Protein AF-A0A4U7DRU5-F1 (afdb_monomer)

Foldseek 3Di:
DLPDPLLVLLLVLLQVLAVLLCVLCVLLVVLQVVLVVCVVVVSSLVSNLVSLVVLLVSLVVLQVSCCVRVVDNQPFDRPPLPQDPPDPVSSVVSSVCSVPQLLSVLSVVLSNVSNVLSVVSNVLSVVLVVQLVVQLCQLVCLPPPPDWDDDPPDTRNDNVSSVVSNVVSVVSNSVSSVVSSVSSVVSSVSSNCSRVVSRVVVVVVVD

Nearest PDB structures (foldseek):
  8ap6-assembly1_A  TM=3.515E-01  e=2.283E+00  Trypanosoma brucei brucei

Structure (mmCIF, N/CA/C/O backbone):
data_AF-A0A4U7DRU5-F1
#
_entry.id   AF-A0A4U7DRU5-F1
#
loop_
_atom_site.group_PDB
_atom_site.id
_atom_site.type_symbol
_atom_site.label_atom_id
_atom_site.label_alt_id
_atom_site.label_comp_id
_atom_site.label_asym_id
_atom_site.label_entity_id
_atom_site.label_seq_id
_atom_site.pdbx_PDB_ins_code
_atom_site.Cartn_x
_atom_site.Cartn_y
_atom_site.Cartn_z
_atom_site.occupancy
_atom_site.B_iso_or_equiv
_atom_site.auth_seq_id
_atom_site.auth_comp_id
_atom_site.auth_asym_id
_atom_site.auth_atom_id
_atom_site.pdbx_PDB_model_num
ATOM 1 N N . MET A 1 1 ? -6.130 -1.481 -23.762 1.00 40.53 1 MET A N 1
ATOM 2 C CA . MET A 1 1 ? -4.758 -1.395 -24.331 1.00 40.53 1 MET A CA 1
ATOM 3 C C . MET A 1 1 ? -3.781 -1.039 -23.209 1.00 40.53 1 MET A C 1
ATOM 5 O O . MET A 1 1 ? -4.233 -0.443 -22.245 1.00 40.53 1 MET A O 1
ATOM 9 N N . PRO A 1 2 ? -2.479 -1.371 -23.281 1.00 53.50 2 PRO A N 1
ATOM 10 C CA . PRO A 1 2 ? -1.521 -1.109 -22.193 1.00 53.50 2 PRO A CA 1
ATOM 11 C C . PRO A 1 2 ? -1.347 0.379 -21.809 1.00 53.50 2 PRO A C 1
ATOM 13 O O . PRO A 1 2 ? -0.847 0.658 -20.725 1.00 53.50 2 PRO A O 1
ATOM 16 N N . PHE A 1 3 ? -1.828 1.316 -22.634 1.00 55.16 3 PHE A N 1
ATOM 17 C CA . PHE A 1 3 ? -1.802 2.770 -22.402 1.00 55.16 3 PHE A CA 1
ATOM 18 C C . PHE A 1 3 ? -3.153 3.361 -21.970 1.00 55.16 3 PHE A C 1
ATOM 20 O O . PHE A 1 3 ? -3.433 4.528 -22.229 1.00 55.16 3 PHE A O 1
ATOM 27 N N . ASP A 1 4 ? -4.018 2.556 -21.359 1.00 73.88 4 ASP A N 1
ATOM 28 C CA . ASP A 1 4 ? -5.266 3.060 -20.791 1.00 73.88 4 ASP A CA 1
ATOM 29 C C . ASP A 1 4 ? -4.992 3.875 -19.517 1.00 73.88 4 ASP A C 1
ATOM 31 O O . ASP A 1 4 ? -4.091 3.533 -18.741 1.00 73.88 4 ASP A O 1
ATOM 35 N N . GLY A 1 5 ? -5.785 4.920 -19.258 1.00 78.81 5 GLY A N 1
ATOM 36 C CA . GLY A 1 5 ? -5.660 5.737 -18.040 1.00 78.81 5 GLY A CA 1
ATOM 37 C C . GLY A 1 5 ? -5.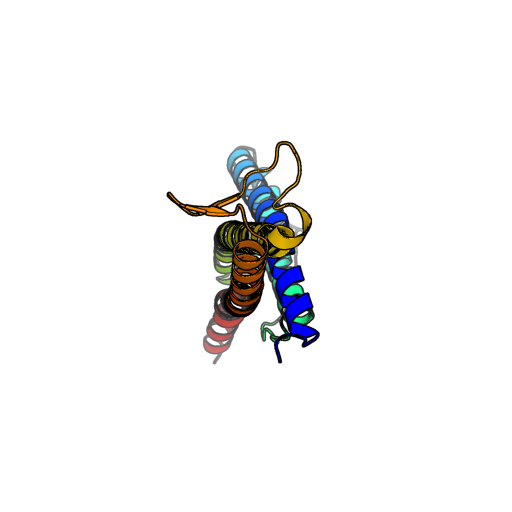748 4.893 -16.760 1.00 78.81 5 GLY A C 1
ATOM 38 O O . GLY A 1 5 ? -5.119 5.208 -15.748 1.00 78.81 5 GLY A O 1
ATOM 39 N N . GLN A 1 6 ? -6.440 3.755 -16.848 1.00 83.69 6 GLN A N 1
ATOM 40 C CA . GLN A 1 6 ? -6.586 2.776 -15.779 1.00 83.69 6 GLN A CA 1
ATOM 41 C C . GLN A 1 6 ? -5.266 2.120 -15.349 1.00 83.69 6 GLN A C 1
ATOM 43 O O . GLN A 1 6 ? -5.078 1.857 -14.164 1.00 83.69 6 GLN A O 1
ATOM 48 N N . THR A 1 7 ? -4.313 1.890 -16.262 1.00 82.56 7 THR A N 1
ATOM 49 C CA . THR A 1 7 ? -3.009 1.307 -15.891 1.00 82.56 7 THR A CA 1
ATOM 50 C C . THR A 1 7 ? -2.262 2.235 -14.932 1.00 82.56 7 THR A C 1
ATOM 52 O O . THR A 1 7 ? -1.711 1.780 -13.934 1.00 82.56 7 THR A O 1
ATOM 55 N N . TYR A 1 8 ? -2.281 3.546 -15.183 1.00 85.31 8 TYR A N 1
ATOM 56 C CA . TYR A 1 8 ? -1.626 4.522 -14.308 1.00 85.31 8 TYR A CA 1
ATOM 57 C C . TYR A 1 8 ? -2.285 4.597 -12.930 1.00 85.31 8 TYR A C 1
ATOM 59 O O . TYR A 1 8 ? -1.582 4.671 -11.923 1.00 85.31 8 TYR A O 1
ATOM 67 N N . ARG A 1 9 ? -3.620 4.515 -12.870 1.00 86.62 9 ARG A N 1
ATOM 68 C CA . ARG A 1 9 ? -4.357 4.445 -11.601 1.00 86.62 9 ARG A CA 1
ATOM 69 C C . ARG A 1 9 ? -4.032 3.169 -10.824 1.00 86.62 9 ARG A C 1
ATOM 71 O O . ARG A 1 9 ? -3.751 3.245 -9.632 1.00 86.62 9 ARG A O 1
ATOM 78 N N . ASN A 1 10 ? -3.948 2.024 -11.500 1.00 87.00 10 ASN A N 1
ATOM 79 C CA . ASN A 1 10 ? -3.533 0.763 -10.884 1.00 87.00 10 ASN A CA 1
ATOM 80 C C . ASN A 1 10 ? -2.113 0.856 -10.303 1.00 87.00 10 ASN A C 1
ATOM 82 O O . ASN A 1 10 ? -1.883 0.440 -9.171 1.00 87.00 10 ASN A O 1
ATOM 86 N N . LEU A 1 11 ? -1.157 1.431 -11.039 1.00 86.00 11 LEU A N 1
ATOM 87 C CA . LEU A 1 11 ? 0.208 1.625 -10.537 1.00 86.00 11 LEU A CA 1
ATOM 88 C C . LEU A 1 11 ? 0.249 2.585 -9.342 1.00 86.00 11 LEU A C 1
ATOM 90 O O . LEU A 1 11 ? 0.944 2.305 -8.367 1.00 86.00 11 LEU A O 1
ATOM 94 N N . ALA A 1 12 ? -0.516 3.680 -9.386 1.00 89.00 12 ALA A N 1
ATOM 95 C CA . ALA A 1 12 ? -0.643 4.607 -8.264 1.00 89.00 12 ALA A CA 1
ATOM 96 C C . ALA A 1 12 ? -1.231 3.911 -7.027 1.00 89.00 12 ALA A C 1
ATOM 98 O O . ALA A 1 12 ? -0.721 4.087 -5.923 1.00 89.00 12 ALA A O 1
ATOM 99 N N . TYR A 1 13 ? -2.239 3.058 -7.214 1.00 89.25 13 TYR A N 1
ATOM 100 C CA . TYR A 1 13 ? -2.794 2.230 -6.150 1.00 89.25 13 TYR A CA 1
ATOM 101 C C . TYR A 1 13 ? -1.746 1.293 -5.535 1.00 89.25 13 TYR A C 1
ATOM 103 O O . TYR A 1 13 ? -1.609 1.254 -4.316 1.00 89.25 13 TYR A O 1
ATOM 111 N N . LEU A 1 14 ? -0.960 0.576 -6.348 1.00 87.94 14 LEU A N 1
ATOM 112 C CA . LEU A 1 14 ? 0.107 -0.304 -5.845 1.00 87.94 14 LEU A CA 1
ATOM 113 C C . LEU A 1 14 ? 1.204 0.465 -5.107 1.00 87.94 14 LEU A C 1
ATOM 115 O O . LEU A 1 14 ? 1.706 -0.004 -4.087 1.00 87.94 14 LEU A O 1
ATOM 119 N N . LEU A 1 15 ? 1.561 1.646 -5.611 1.00 89.50 15 LEU A N 1
ATOM 120 C CA . LEU A 1 15 ? 2.540 2.518 -4.977 1.00 89.50 15 LEU A CA 1
ATOM 121 C C . LEU A 1 15 ? 2.047 3.002 -3.607 1.00 89.50 15 LEU A C 1
ATOM 123 O O . LEU A 1 15 ? 2.829 3.041 -2.661 1.00 89.50 15 LEU A O 1
ATOM 127 N N . LEU A 1 16 ? 0.758 3.336 -3.494 1.00 90.56 16 LEU A N 1
ATOM 128 C CA . LEU A 1 16 ? 0.124 3.762 -2.245 1.00 90.56 16 LEU A CA 1
ATOM 129 C C . LEU A 1 16 ? -0.165 2.598 -1.289 1.00 90.56 16 LEU A C 1
ATOM 131 O O . LEU A 1 16 ? -0.177 2.809 -0.078 1.00 90.56 16 LEU A O 1
ATOM 135 N N . ALA A 1 17 ? -0.351 1.375 -1.791 1.00 89.06 17 ALA A N 1
ATOM 136 C CA . ALA A 1 17 ? -0.702 0.213 -0.976 1.00 89.06 17 ALA A CA 1
ATOM 137 C C . ALA A 1 17 ? 0.326 -0.070 0.133 1.00 89.06 17 ALA A C 1
ATOM 139 O O . ALA A 1 17 ? -0.048 -0.477 1.229 1.00 89.06 17 ALA A O 1
ATOM 140 N N . PHE A 1 18 ? 1.613 0.178 -0.118 1.00 88.38 18 PHE A N 1
ATOM 141 C CA . PHE A 1 18 ? 2.668 0.004 0.882 1.00 88.38 18 PHE A CA 1
ATOM 142 C C . PHE A 1 18 ? 2.662 1.055 2.004 1.00 88.38 18 PHE A C 1
ATOM 144 O O . PHE A 1 18 ? 2.525 0.655 3.164 1.00 88.38 18 PHE A O 1
ATOM 151 N N . PRO A 1 19 ? 2.772 2.373 1.729 1.00 92.00 19 PRO A N 1
ATOM 152 C CA . PRO A 1 19 ? 2.729 3.379 2.788 1.00 92.00 19 PRO A CA 1
ATOM 153 C C . PRO A 1 19 ? 1.399 3.355 3.550 1.00 92.00 19 PRO A C 1
ATOM 155 O O . PRO A 1 19 ? 1.400 3.506 4.772 1.00 92.00 19 PRO A O 1
ATOM 158 N N . LEU A 1 20 ? 0.279 3.097 2.866 1.00 90.62 20 LEU A N 1
ATOM 159 C CA . LEU A 1 20 ? -1.024 2.937 3.513 1.00 90.62 20 LEU A CA 1
ATOM 160 C C . LEU A 1 20 ? -1.073 1.685 4.391 1.00 90.62 20 LEU A C 1
ATOM 162 O O . LEU A 1 20 ? -1.444 1.782 5.558 1.00 90.62 20 LEU A O 1
ATOM 166 N N . GLY A 1 21 ? -0.627 0.535 3.878 1.00 90.06 21 GLY A N 1
ATOM 167 C CA . GLY A 1 21 ? -0.559 -0.707 4.644 1.00 90.06 21 GLY A CA 1
ATOM 168 C C . GLY A 1 21 ? 0.265 -0.558 5.926 1.00 90.06 21 GLY A C 1
ATOM 169 O O . GLY A 1 21 ? -0.176 -0.993 6.989 1.00 90.06 21 GLY A O 1
ATOM 170 N N . ILE A 1 22 ? 1.420 0.117 5.855 1.00 91.88 22 ILE A N 1
ATOM 171 C CA . ILE A 1 22 ? 2.236 0.443 7.036 1.00 91.88 22 ILE A CA 1
ATOM 172 C C . ILE A 1 22 ? 1.467 1.338 8.003 1.00 91.88 22 ILE A C 1
ATOM 174 O O . ILE A 1 22 ? 1.436 1.047 9.201 1.00 91.88 22 ILE A O 1
ATOM 178 N N . ALA A 1 23 ? 0.868 2.425 7.512 1.00 94.38 23 ALA A N 1
ATOM 179 C CA . ALA A 1 23 ? 0.156 3.378 8.354 1.00 94.38 23 ALA A CA 1
ATOM 180 C C . ALA A 1 23 ? -0.997 2.697 9.108 1.00 94.38 23 ALA A C 1
ATOM 182 O O . ALA A 1 23 ? -1.093 2.823 10.329 1.00 94.38 23 ALA A O 1
ATOM 183 N N . TYR A 1 24 ? -1.818 1.913 8.407 1.00 93.06 24 TYR A N 1
ATOM 184 C CA . TYR A 1 24 ? -2.936 1.179 9.000 1.00 93.06 24 TYR A CA 1
ATOM 185 C C . TYR A 1 24 ? -2.466 0.179 10.042 1.00 93.06 24 TYR A C 1
ATOM 187 O O . TYR A 1 24 ? -2.947 0.196 11.174 1.00 93.06 24 TYR A O 1
ATOM 195 N N . PHE A 1 25 ? -1.495 -0.660 9.679 1.00 93.06 25 PHE A N 1
ATOM 196 C CA . PHE A 1 25 ? -0.977 -1.679 10.578 1.00 93.06 25 PHE A CA 1
ATOM 197 C C . PHE A 1 25 ? -0.358 -1.061 11.829 1.00 93.06 25 PHE A C 1
ATOM 199 O O . PHE A 1 25 ? -0.636 -1.516 12.936 1.00 93.06 25 PHE A O 1
ATOM 206 N N . THR A 1 26 ? 0.427 0.005 11.673 1.00 96.25 26 THR A N 1
ATOM 207 C CA . THR A 1 26 ? 1.091 0.688 12.789 1.00 96.25 26 THR A CA 1
ATOM 208 C C . THR A 1 26 ? 0.073 1.317 13.732 1.00 96.25 26 THR A C 1
ATOM 210 O O . THR A 1 26 ? 0.147 1.085 14.938 1.00 96.25 26 THR A O 1
ATOM 213 N N . VAL A 1 27 ? -0.897 2.074 13.207 1.00 95.12 27 VAL A N 1
ATOM 214 C CA . VAL A 1 27 ? -1.918 2.745 14.026 1.00 95.12 27 VAL A CA 1
ATOM 215 C C . VAL A 1 27 ? -2.775 1.726 14.770 1.00 95.12 27 VAL A C 1
ATOM 217 O O . VAL A 1 27 ? -2.948 1.849 15.981 1.00 95.12 27 VAL A O 1
ATOM 220 N N . VAL A 1 28 ? -3.264 0.694 14.079 1.00 94.31 28 VAL A N 1
ATOM 221 C CA . VAL A 1 28 ? -4.140 -0.319 14.682 1.00 94.31 28 VAL A CA 1
ATOM 222 C C . VAL A 1 28 ? -3.385 -1.181 15.688 1.00 94.31 28 VAL A C 1
ATOM 224 O O . VAL A 1 28 ? -3.860 -1.370 16.804 1.00 94.31 28 VAL A O 1
ATOM 227 N N . THR A 1 29 ? -2.187 -1.658 15.345 1.00 95.38 29 THR A N 1
ATOM 228 C CA . THR A 1 29 ? -1.388 -2.499 16.250 1.00 95.38 29 THR A CA 1
ATOM 229 C C . THR A 1 29 ? -0.962 -1.724 17.491 1.00 95.38 29 THR A C 1
ATOM 231 O O . THR A 1 29 ? -1.069 -2.246 18.601 1.00 95.38 29 THR A O 1
ATOM 234 N N . THR A 1 30 ? -0.529 -0.469 17.333 1.00 96.31 30 THR A N 1
ATOM 235 C CA . THR A 1 30 ? -0.142 0.384 18.467 1.00 96.31 30 THR A CA 1
ATOM 236 C C . THR A 1 30 ? -1.356 0.715 19.324 1.00 96.31 30 THR A C 1
ATOM 238 O O . THR A 1 30 ? -1.324 0.479 20.527 1.00 96.31 30 THR A O 1
ATOM 241 N N . GLY A 1 31 ? -2.449 1.186 18.718 1.00 94.56 31 GLY A N 1
ATOM 242 C CA . GLY A 1 31 ? -3.674 1.536 19.434 1.00 94.56 31 GLY A CA 1
ATOM 243 C C . GLY A 1 31 ? -4.259 0.356 20.206 1.00 94.56 31 GLY A C 1
ATOM 244 O O . GLY A 1 31 ? -4.619 0.500 21.373 1.00 94.56 31 GLY A O 1
ATOM 245 N N . LEU A 1 32 ? -4.261 -0.840 19.610 1.00 93.94 32 LEU A N 1
ATOM 246 C CA . LEU A 1 32 ? -4.770 -2.042 20.260 1.00 93.94 32 LEU A CA 1
ATOM 247 C C . LEU A 1 32 ? -3.834 -2.513 21.378 1.00 93.94 32 LEU A C 1
ATOM 249 O O . LEU A 1 32 ? -4.305 -2.819 22.469 1.00 93.94 32 LEU A O 1
ATOM 253 N N . SER A 1 33 ? -2.516 -2.506 21.154 1.00 95.88 33 SER A N 1
ATOM 254 C CA . SER A 1 33 ? -1.530 -2.883 22.180 1.00 95.88 33 SER A CA 1
ATOM 255 C C . SER A 1 33 ? -1.569 -1.930 23.377 1.00 95.88 33 SER A C 1
ATOM 257 O O . SER A 1 33 ? -1.610 -2.373 24.525 1.00 95.88 33 SER A O 1
ATOM 259 N N . THR A 1 34 ? -1.611 -0.620 23.120 1.00 95.38 34 THR A N 1
ATOM 260 C CA . THR A 1 34 ? -1.736 0.415 24.153 1.00 95.38 34 THR A CA 1
ATOM 261 C C . THR A 1 34 ? -3.081 0.324 24.864 1.00 95.38 34 THR A C 1
ATOM 263 O O . THR A 1 34 ? -3.123 0.356 26.091 1.00 95.38 34 THR A O 1
ATOM 266 N N . GLY A 1 35 ? -4.179 0.171 24.122 1.00 92.19 35 GLY A N 1
ATOM 267 C CA . GLY A 1 35 ? -5.519 0.069 24.687 1.00 92.19 35 GLY A CA 1
ATOM 268 C C . GLY A 1 35 ? -5.678 -1.152 25.585 1.00 92.19 35 GLY A C 1
ATOM 269 O O . GLY A 1 35 ? -6.143 -1.011 26.712 1.00 92.19 35 GLY A O 1
ATOM 270 N N . ILE A 1 36 ? -5.211 -2.321 25.138 1.00 92.88 36 ILE A N 1
ATOM 271 C CA . ILE A 1 36 ? -5.213 -3.550 25.941 1.00 92.88 36 ILE A CA 1
ATOM 272 C C . ILE A 1 36 ? -4.329 -3.385 27.183 1.00 92.88 36 ILE A C 1
ATOM 274 O O . ILE A 1 36 ? -4.761 -3.724 28.283 1.00 92.88 36 ILE A O 1
ATOM 278 N N . GLY A 1 37 ? -3.127 -2.815 27.043 1.00 93.31 37 GLY A N 1
ATOM 279 C CA . GLY A 1 37 ? -2.230 -2.559 28.176 1.00 93.31 37 GLY A CA 1
ATOM 280 C C . GLY A 1 37 ? -2.831 -1.618 29.229 1.00 93.31 37 GLY A C 1
ATOM 281 O O . GLY A 1 37 ? -2.610 -1.799 30.425 1.00 93.31 37 GLY A O 1
ATOM 282 N N . LEU A 1 38 ? -3.648 -0.653 28.801 1.00 93.88 38 LEU A N 1
ATOM 283 C CA . LEU A 1 38 ? -4.351 0.291 29.673 1.00 93.88 38 LEU A CA 1
ATOM 284 C C . LEU A 1 38 ? -5.695 -0.239 30.202 1.00 93.88 38 LEU A C 1
ATOM 286 O O . LEU A 1 38 ? -6.372 0.470 30.947 1.00 93.88 38 LEU A O 1
ATOM 290 N N . LEU A 1 39 ? -6.113 -1.468 29.876 1.00 90.25 39 LEU A N 1
ATOM 291 C CA . LEU A 1 39 ? -7.367 -2.016 30.416 1.00 90.25 39 LEU A CA 1
ATOM 292 C C . LEU A 1 39 ? -7.338 -2.122 31.943 1.00 90.25 39 LEU A C 1
ATOM 294 O O . LEU A 1 39 ? -8.366 -1.933 32.586 1.00 90.25 39 LEU A O 1
ATOM 298 N N . VAL A 1 40 ? -6.154 -2.336 32.524 1.00 90.81 40 VAL A N 1
ATOM 299 C CA . VAL A 1 40 ? -5.949 -2.384 33.980 1.00 90.81 40 VAL A CA 1
ATOM 300 C C . VAL A 1 40 ? -6.369 -1.075 34.660 1.00 90.81 40 VAL A C 1
ATOM 302 O O . VAL A 1 40 ? -6.810 -1.091 35.805 1.00 90.81 40 VAL A O 1
ATOM 305 N N . THR A 1 41 ? -6.266 0.060 33.964 1.00 89.88 41 THR A N 1
ATOM 306 C CA . THR A 1 41 ? -6.569 1.390 34.512 1.00 89.88 41 THR A CA 1
ATOM 307 C C . THR A 1 41 ? -7.962 1.898 34.134 1.00 89.88 41 THR A C 1
ATOM 309 O O . THR A 1 41 ? -8.256 3.067 34.371 1.00 89.88 41 THR A O 1
ATOM 312 N N . PHE A 1 42 ? -8.813 1.065 33.516 1.00 83.50 42 PHE A N 1
ATOM 313 C CA . PHE A 1 42 ? -10.090 1.425 32.867 1.00 83.50 42 PHE A CA 1
ATOM 314 C C . PHE A 1 42 ? -9.976 2.411 31.685 1.00 83.50 42 PHE A C 1
ATOM 316 O O . PHE A 1 42 ? -10.824 2.391 30.793 1.00 83.50 42 PHE A O 1
ATOM 323 N N . ALA A 1 43 ? -8.903 3.204 31.603 1.00 85.81 43 ALA A N 1
ATOM 324 C CA . ALA A 1 43 ? -8.619 4.112 30.491 1.00 85.81 43 ALA A CA 1
ATOM 325 C C . ALA A 1 43 ? -8.347 3.383 29.161 1.00 85.81 43 ALA A C 1
ATOM 327 O O . ALA A 1 43 ? -8.430 3.992 28.095 1.00 85.81 43 ALA A O 1
ATOM 328 N N . GLY A 1 44 ? -8.058 2.080 29.198 1.00 85.75 44 GLY A N 1
ATOM 329 C CA . GLY A 1 44 ? -7.875 1.261 28.002 1.00 85.75 44 GLY A CA 1
ATOM 330 C C . GLY A 1 44 ? -9.133 1.093 27.158 1.00 85.75 44 GLY A C 1
ATOM 331 O O . GLY A 1 44 ? -9.025 1.003 25.938 1.00 85.75 44 GLY A O 1
ATOM 332 N N . VAL A 1 45 ? -10.326 1.112 27.769 1.00 86.44 45 VAL A N 1
ATOM 333 C CA . VAL A 1 45 ? -11.590 0.915 27.039 1.00 86.44 45 VAL A CA 1
ATOM 334 C C . VAL A 1 45 ? -11.785 1.998 25.964 1.00 86.44 45 VAL A C 1
ATOM 336 O O . VAL A 1 45 ? -11.900 1.627 24.795 1.00 86.44 45 VAL A O 1
ATOM 339 N N . PRO A 1 46 ? -11.715 3.312 26.274 1.00 86.75 46 PRO A N 1
ATOM 340 C CA . PRO A 1 46 ? -11.751 4.359 25.250 1.00 86.75 46 PRO A CA 1
ATOM 341 C C . PRO A 1 46 ? -10.708 4.196 24.138 1.00 86.75 46 PRO A C 1
ATOM 343 O O . PRO A 1 46 ? -11.023 4.402 22.969 1.00 86.75 46 PRO A O 1
ATOM 346 N N . VAL A 1 47 ? -9.476 3.800 24.480 1.00 90.25 47 VAL A N 1
ATOM 347 C CA . VAL A 1 47 ? -8.380 3.649 23.506 1.00 90.25 47 VAL A CA 1
ATOM 348 C C . VAL A 1 47 ? -8.644 2.485 22.549 1.00 90.25 47 VAL A C 1
ATOM 350 O O . VAL A 1 47 ? -8.461 2.631 21.337 1.00 90.25 47 VAL A O 1
ATOM 353 N N . VAL A 1 48 ? -9.119 1.344 23.060 1.00 88.44 48 VAL A N 1
ATOM 354 C CA . VAL A 1 48 ? -9.514 0.203 22.222 1.00 88.44 48 VAL A CA 1
ATOM 355 C C . VAL A 1 48 ? -10.659 0.609 21.301 1.00 88.44 48 VAL A C 1
ATOM 357 O O . VAL A 1 48 ? -10.552 0.415 20.095 1.00 88.44 48 VAL A O 1
ATOM 360 N N . LEU A 1 49 ? -11.717 1.232 21.828 1.00 86.81 49 LEU A N 1
ATOM 361 C CA . LEU A 1 49 ? -12.861 1.659 21.015 1.00 86.81 49 LEU A CA 1
ATOM 362 C C . LEU A 1 49 ? -12.455 2.633 19.912 1.00 86.81 49 LEU A C 1
ATOM 364 O O . LEU A 1 49 ? -12.846 2.443 18.764 1.00 86.81 49 LEU A O 1
ATOM 368 N N . LEU A 1 50 ? -11.624 3.626 20.235 1.00 88.88 50 LEU A N 1
ATOM 369 C CA . LEU A 1 50 ? -11.088 4.563 19.251 1.00 88.88 50 LEU A CA 1
ATOM 370 C C . LEU A 1 50 ? -10.300 3.824 18.164 1.00 88.88 50 LEU A C 1
ATOM 372 O O . LEU A 1 50 ? -10.482 4.098 16.982 1.00 88.88 50 LEU A O 1
ATOM 376 N N . THR A 1 51 ? -9.482 2.841 18.538 1.00 91.50 51 THR A N 1
ATOM 377 C CA . THR A 1 51 ? -8.715 2.031 17.579 1.00 91.50 51 THR A CA 1
ATOM 378 C C . THR A 1 51 ? -9.624 1.215 16.655 1.00 91.50 51 THR A C 1
ATOM 380 O O . THR A 1 51 ? -9.386 1.139 15.446 1.00 91.50 51 THR A O 1
ATOM 383 N N . LEU A 1 52 ? -10.696 0.627 17.191 1.00 89.38 52 LEU A N 1
ATOM 384 C CA . LEU A 1 52 ? -11.678 -0.114 16.395 1.00 89.38 52 LEU A CA 1
ATOM 385 C C . LEU A 1 52 ? -12.452 0.825 15.457 1.00 89.38 52 LEU A C 1
ATOM 387 O O . LEU A 1 52 ? -12.654 0.488 14.294 1.00 89.38 52 LEU A O 1
ATOM 391 N N . LEU A 1 53 ? -12.796 2.036 15.904 1.00 86.06 53 LEU A N 1
ATOM 392 C CA . LEU A 1 53 ? -13.411 3.060 15.052 1.00 86.06 53 LEU A CA 1
ATOM 393 C C . LEU A 1 53 ? -12.481 3.508 13.925 1.00 86.06 53 LEU A C 1
ATOM 395 O O . LEU A 1 53 ? -12.913 3.604 12.777 1.00 86.06 53 LEU A O 1
ATOM 399 N N . VAL A 1 54 ? -11.196 3.713 14.220 1.00 88.75 54 VAL A N 1
ATOM 400 C CA . VAL A 1 54 ? -10.179 3.984 13.195 1.00 88.75 54 VAL A CA 1
ATOM 401 C C . VAL A 1 54 ? -10.105 2.829 12.195 1.00 88.75 54 VAL A C 1
ATOM 403 O O . VAL A 1 54 ? -10.045 3.074 10.996 1.00 88.75 54 VAL A O 1
ATOM 406 N N . THR A 1 55 ? -10.186 1.579 12.656 1.00 89.50 55 THR A N 1
ATOM 407 C CA . THR A 1 55 ? -10.194 0.390 11.785 1.00 89.50 55 THR A CA 1
ATOM 408 C C . THR A 1 55 ? -11.396 0.382 10.833 1.00 89.50 55 THR A C 1
ATOM 410 O O . THR A 1 55 ? -11.242 0.121 9.638 1.00 89.50 55 THR A O 1
ATOM 413 N N . LEU A 1 56 ? -12.589 0.731 11.323 1.00 84.62 56 LEU A N 1
ATOM 414 C CA . LEU A 1 56 ? -13.784 0.893 10.484 1.00 84.62 56 LEU A CA 1
ATOM 415 C C . LEU A 1 56 ? -13.612 2.045 9.477 1.00 84.62 56 LEU A C 1
ATOM 417 O O . LEU A 1 56 ? -13.949 1.901 8.298 1.00 84.62 56 LEU A O 1
ATOM 421 N N . GLY A 1 57 ? -13.022 3.160 9.919 1.00 85.06 57 GLY A N 1
ATOM 422 C CA . GLY A 1 57 ? -12.667 4.295 9.069 1.00 85.06 57 GLY A CA 1
ATOM 423 C C . GLY A 1 57 ? -11.701 3.911 7.945 1.00 85.06 57 GLY A C 1
ATOM 424 O O . GLY A 1 57 ? -11.945 4.267 6.792 1.00 85.06 57 GLY A O 1
ATOM 425 N N . ILE A 1 58 ? -10.669 3.116 8.244 1.00 88.06 58 ILE A N 1
ATOM 426 C CA . ILE A 1 58 ? -9.727 2.564 7.257 1.00 88.06 58 ILE A CA 1
ATOM 427 C C . ILE A 1 58 ? -10.470 1.729 6.214 1.00 88.06 58 ILE A C 1
ATOM 429 O O . ILE A 1 58 ? -10.242 1.913 5.022 1.00 88.06 58 ILE A O 1
ATOM 433 N N . GLY A 1 59 ? -11.408 0.875 6.636 1.00 85.06 59 GLY A N 1
ATOM 434 C CA . GLY A 1 59 ? -12.255 0.123 5.710 1.00 85.06 59 GLY A CA 1
ATOM 435 C C . GLY A 1 59 ? -13.019 1.038 4.746 1.00 85.06 59 GLY A C 1
ATOM 436 O O . GLY A 1 59 ? -13.020 0.801 3.541 1.00 85.06 59 GLY A O 1
ATOM 437 N N . SER A 1 60 ? -13.609 2.128 5.249 1.00 82.69 60 SER A N 1
ATOM 438 C CA . SER A 1 60 ? -14.309 3.109 4.403 1.00 82.69 60 SER A CA 1
ATOM 439 C C . SER A 1 60 ? -13.376 3.858 3.441 1.00 82.69 60 SER A C 1
ATOM 441 O O . SER A 1 60 ? -13.752 4.145 2.303 1.00 82.69 60 SER A O 1
ATOM 443 N N . PHE A 1 61 ? -12.149 4.151 3.876 1.00 87.19 61 PHE A N 1
ATOM 444 C CA . PHE A 1 61 ? -11.136 4.798 3.052 1.00 87.19 61 PHE A CA 1
ATOM 445 C C . PHE A 1 61 ? -10.650 3.867 1.936 1.00 87.19 61 PHE A C 1
ATOM 447 O O . PHE A 1 61 ? -10.576 4.282 0.785 1.00 87.19 61 PHE A O 1
ATOM 454 N N . GLU A 1 62 ? -10.393 2.598 2.252 1.00 87.38 62 GLU A N 1
ATOM 455 C CA . GLU A 1 62 ? -10.000 1.568 1.285 1.00 87.38 62 GLU A CA 1
ATOM 456 C C . GLU A 1 62 ? -11.068 1.331 0.214 1.00 87.38 62 GLU A C 1
ATOM 458 O O . GLU A 1 62 ? -10.727 1.141 -0.952 1.00 87.38 62 GLU A O 1
ATOM 463 N N . ARG A 1 63 ? -12.356 1.407 0.573 1.00 83.88 63 ARG A N 1
ATOM 464 C CA . ARG A 1 63 ? -13.453 1.367 -0.409 1.00 83.88 63 ARG A CA 1
ATOM 465 C C . ARG A 1 63 ? -13.378 2.537 -1.381 1.00 83.88 63 ARG A C 1
ATOM 467 O O . ARG A 1 63 ? -13.378 2.313 -2.581 1.00 83.88 63 ARG A O 1
ATOM 474 N N . ARG A 1 64 ? -13.247 3.770 -0.877 1.00 83.19 64 ARG A N 1
ATOM 475 C CA . ARG A 1 64 ? -13.093 4.966 -1.730 1.00 83.19 64 ARG A CA 1
ATOM 476 C C . ARG A 1 64 ? -11.850 4.897 -2.607 1.00 83.19 64 ARG A C 1
ATOM 478 O O . ARG A 1 64 ? -11.873 5.358 -3.740 1.00 83.19 64 ARG A O 1
ATOM 485 N N . LEU A 1 65 ? -10.762 4.345 -2.080 1.00 85.06 65 LEU A N 1
ATOM 486 C CA . LEU A 1 65 ? -9.526 4.177 -2.829 1.00 85.06 65 LEU A CA 1
ATOM 487 C C . LEU A 1 65 ? -9.707 3.166 -3.970 1.00 85.06 65 LEU A C 1
ATOM 489 O O . LEU A 1 65 ? -9.258 3.428 -5.082 1.00 85.06 65 LEU A O 1
ATOM 493 N N . ALA A 1 66 ? -10.374 2.039 -3.702 1.00 84.69 66 ALA A N 1
ATOM 494 C CA . ALA A 1 66 ? -10.695 1.029 -4.708 1.00 84.69 66 ALA A CA 1
ATOM 495 C C . ALA A 1 66 ? -11.676 1.561 -5.765 1.00 84.69 66 ALA A C 1
ATOM 497 O O . ALA A 1 66 ? -11.430 1.381 -6.950 1.00 84.69 66 ALA A O 1
ATOM 498 N N . ASP A 1 67 ? -12.712 2.283 -5.354 1.00 84.62 67 ASP A N 1
ATOM 499 C CA . ASP A 1 67 ? -13.663 2.946 -6.250 1.00 84.62 67 ASP A CA 1
ATOM 500 C C . ASP A 1 67 ? -12.943 3.943 -7.176 1.00 84.62 67 ASP A C 1
ATOM 502 O O . ASP A 1 67 ? -12.949 3.808 -8.396 1.00 84.62 67 ASP A O 1
ATOM 506 N N . TRP A 1 68 ? -12.174 4.872 -6.602 1.00 81.81 68 TRP A N 1
ATOM 507 C CA . TRP A 1 68 ? -11.543 5.949 -7.366 1.00 81.81 68 TRP A CA 1
ATOM 508 C C . TRP A 1 68 ? -10.384 5.496 -8.269 1.00 81.81 68 TRP A C 1
ATOM 510 O O . TRP A 1 68 ? -10.188 6.045 -9.358 1.00 81.81 68 TRP A O 1
ATOM 520 N N . LEU A 1 69 ? -9.572 4.526 -7.823 1.00 81.25 69 LEU A N 1
ATOM 521 C CA . LEU A 1 69 ? -8.386 4.077 -8.568 1.00 81.25 69 LEU A CA 1
ATOM 522 C C . LEU A 1 69 ? -8.613 2.796 -9.363 1.00 81.25 69 LEU A C 1
ATOM 524 O O . LEU A 1 69 ? -7.967 2.629 -10.394 1.00 81.25 69 LEU A O 1
ATOM 528 N N . LEU A 1 70 ? -9.469 1.888 -8.898 1.00 80.38 70 LEU A N 1
ATOM 529 C CA . LEU A 1 70 ? -9.668 0.579 -9.523 1.00 80.38 70 LEU A CA 1
ATOM 530 C C . LEU A 1 70 ? -10.999 0.461 -10.272 1.00 80.38 70 LEU A C 1
ATOM 532 O O . LEU A 1 70 ? -11.145 -0.522 -10.994 1.00 80.38 70 LEU A O 1
ATOM 536 N N . ASP A 1 71 ? -11.897 1.450 -10.157 1.00 78.00 71 ASP A N 1
ATOM 537 C CA . ASP A 1 71 ? -13.228 1.447 -10.790 1.00 78.00 71 ASP A CA 1
ATOM 538 C C . ASP A 1 71 ? -14.046 0.213 -10.356 1.00 78.00 71 ASP A C 1
ATOM 540 O O . ASP A 1 71 ? -14.705 -0.455 -11.149 1.00 78.00 71 ASP A O 1
ATOM 544 N N . VAL A 1 72 ? -13.894 -0.163 -9.080 1.00 70.06 72 VAL A N 1
ATOM 545 C CA . VAL A 1 72 ? -14.630 -1.260 -8.446 1.00 70.06 72 VAL A CA 1
ATOM 546 C C . VAL A 1 72 ? -15.596 -0.638 -7.450 1.00 70.06 72 VAL A C 1
ATOM 548 O O . VAL A 1 72 ? -15.170 -0.246 -6.359 1.00 70.06 72 VAL A O 1
ATOM 551 N N . GLU A 1 73 ? -16.883 -0.579 -7.798 1.00 62.44 73 GLU A N 1
ATOM 552 C CA . GLU A 1 73 ? -17.913 -0.238 -6.821 1.00 62.44 73 GLU A CA 1
ATOM 553 C C . GLU A 1 73 ? -17.944 -1.304 -5.721 1.00 62.44 73 GLU A C 1
ATOM 555 O O . GLU A 1 73 ? -18.283 -2.468 -5.944 1.00 62.44 73 GLU A O 1
ATOM 560 N N . VAL A 1 74 ? -17.573 -0.907 -4.504 1.00 61.06 74 VAL A N 1
ATOM 561 C CA . VAL A 1 74 ? -17.707 -1.765 -3.326 1.00 61.06 74 VAL A CA 1
ATOM 562 C C . VAL A 1 74 ? -19.058 -1.482 -2.676 1.00 61.06 74 VAL A C 1
ATOM 564 O O . VAL A 1 74 ? -19.195 -0.531 -1.900 1.00 61.06 74 VAL A O 1
ATOM 567 N N . ASP A 1 75 ? -20.043 -2.331 -2.971 1.00 54.62 75 ASP A N 1
ATOM 568 C CA . ASP A 1 75 ? -21.385 -2.302 -2.381 1.00 54.62 75 ASP A CA 1
ATOM 569 C C . ASP A 1 75 ? -21.335 -2.697 -0.902 1.00 54.62 75 ASP A C 1
ATOM 571 O O . ASP A 1 75 ? -21.518 -3.852 -0.505 1.00 54.62 75 ASP A O 1
ATOM 575 N N . ALA A 1 76 ? -21.072 -1.724 -0.039 1.00 55.06 76 ALA A N 1
ATOM 576 C CA . ALA A 1 76 ? -21.195 -1.929 1.389 1.00 55.06 76 ALA A CA 1
ATOM 577 C C . ALA A 1 76 ? -21.626 -0.641 2.085 1.00 55.06 76 ALA A C 1
ATOM 579 O O . ALA A 1 76 ? -20.937 0.382 2.023 1.00 55.06 76 ALA A O 1
ATOM 580 N N . ALA A 1 77 ? -22.753 -0.732 2.795 1.00 52.03 77 ALA A N 1
ATOM 581 C CA . ALA A 1 77 ? -23.320 0.364 3.564 1.00 52.03 77 ALA A CA 1
ATOM 582 C C . ALA A 1 77 ? -22.266 0.995 4.503 1.00 52.03 77 ALA A C 1
ATOM 584 O O . ALA A 1 77 ? -21.388 0.283 5.027 1.00 52.03 77 ALA A O 1
ATOM 585 N N . PRO A 1 78 ? -22.311 2.324 4.714 1.00 53.38 78 PRO A N 1
ATOM 586 C CA . PRO A 1 78 ? -21.509 2.970 5.739 1.00 53.38 78 PRO A CA 1
ATOM 587 C C . PRO A 1 78 ? -21.803 2.305 7.084 1.00 53.38 78 PRO A C 1
ATOM 589 O O . PRO A 1 78 ? -22.962 2.125 7.452 1.00 53.38 78 PRO A O 1
ATOM 592 N N . ALA A 1 79 ? -20.762 1.929 7.825 1.00 55.81 79 ALA A N 1
ATOM 593 C CA . ALA A 1 79 ? -20.942 1.541 9.215 1.00 55.81 79 ALA A CA 1
ATOM 594 C C . ALA A 1 79 ? -21.229 2.819 10.017 1.00 55.81 79 ALA A C 1
ATOM 596 O O . ALA A 1 79 ? -20.314 3.421 10.577 1.00 55.81 79 ALA A O 1
ATOM 597 N N . GLU A 1 80 ? -22.482 3.273 10.021 1.00 53.44 80 GLU A N 1
ATOM 598 C CA . GLU A 1 80 ? -22.940 4.329 10.922 1.00 53.44 80 GLU A CA 1
ATOM 599 C C . GLU A 1 80 ? -22.967 3.756 12.339 1.00 53.44 80 GLU A C 1
ATOM 601 O O . GLU A 1 80 ? -23.930 3.143 12.803 1.00 53.44 80 GLU A O 1
ATOM 606 N N . VAL A 1 81 ? -21.837 3.882 13.030 1.00 59.16 81 VAL A N 1
ATOM 607 C CA . VAL A 1 81 ? -21.772 3.571 14.451 1.00 59.16 81 VAL A CA 1
ATOM 608 C C . VAL A 1 81 ? -22.220 4.817 15.195 1.00 59.16 81 VAL A C 1
ATOM 610 O O . VAL A 1 81 ? -21.435 5.738 15.382 1.00 59.16 81 VAL A O 1
ATOM 613 N N . ASP A 1 82 ? -23.488 4.847 15.598 1.00 59.88 82 ASP A N 1
ATOM 614 C CA . ASP A 1 82 ? -23.968 5.867 16.530 1.00 59.88 82 ASP A CA 1
ATOM 615 C C . ASP A 1 82 ? -23.247 5.710 17.882 1.00 59.88 82 ASP A C 1
ATOM 617 O O . ASP A 1 82 ? -23.333 4.653 18.522 1.00 59.88 82 ASP A O 1
ATOM 621 N N . LEU A 1 83 ? -22.452 6.716 18.251 1.00 60.69 83 LEU A N 1
ATOM 622 C CA . LEU A 1 83 ? -21.546 6.703 19.397 1.00 60.69 83 LEU A CA 1
ATOM 623 C C . LEU A 1 83 ? -22.186 7.429 20.581 1.00 60.69 83 LEU A C 1
ATOM 625 O O . LEU A 1 83 ? -22.005 8.632 20.758 1.00 60.69 83 LEU A O 1
ATOM 629 N N . ALA A 1 84 ? -22.895 6.676 21.419 1.00 63.16 84 ALA A N 1
ATOM 630 C CA . ALA A 1 84 ? -23.438 7.174 22.677 1.00 63.16 84 ALA A CA 1
ATOM 631 C C . ALA A 1 84 ? -22.493 6.832 23.843 1.00 63.16 84 ALA A C 1
ATOM 633 O O . ALA A 1 84 ? -22.253 5.660 24.148 1.00 63.16 84 ALA A O 1
ATOM 634 N N . PHE A 1 85 ? -21.945 7.869 24.483 1.00 62.53 85 PHE A N 1
ATOM 635 C CA . PHE A 1 85 ? -21.055 7.773 25.650 1.00 62.53 85 PHE A CA 1
ATOM 636 C C . PHE A 1 85 ? -21.571 8.596 26.843 1.00 62.53 85 PHE A C 1
ATOM 638 O O . PHE A 1 85 ? -20.785 9.008 27.697 1.00 62.53 85 PHE A O 1
ATOM 645 N N . GLY A 1 86 ? -22.876 8.884 26.893 1.00 65.69 86 GLY A N 1
ATOM 646 C CA . GLY A 1 86 ? -23.476 9.719 27.934 1.00 65.69 86 GLY A CA 1
ATOM 647 C C . GLY A 1 86 ? -23.500 9.046 29.308 1.00 65.69 86 GLY A C 1
ATOM 648 O O . GLY A 1 86 ? -23.450 9.731 30.329 1.00 65.69 86 GLY A O 1
ATOM 649 N N . SER A 1 87 ? -23.522 7.710 29.351 1.00 77.50 87 SER A N 1
ATOM 650 C CA . SER A 1 87 ? -23.476 6.917 30.586 1.00 77.50 87 SER A CA 1
ATOM 651 C C . SER A 1 87 ? -22.559 5.690 30.481 1.00 77.50 87 SER A C 1
ATOM 653 O O . SER A 1 87 ? -22.179 5.256 29.393 1.00 77.50 87 SER A O 1
ATOM 655 N N . VAL A 1 88 ? -22.207 5.097 31.630 1.00 71.94 88 VAL A N 1
ATOM 656 C CA . VAL A 1 88 ? -21.405 3.857 31.695 1.00 71.94 88 VAL A CA 1
ATOM 657 C C . VAL A 1 88 ? -22.139 2.685 31.034 1.00 71.94 88 VAL A C 1
ATOM 659 O O . VAL A 1 88 ? -21.512 1.876 30.355 1.00 71.94 88 VAL A O 1
ATOM 662 N N . GLU A 1 89 ? -23.462 2.605 31.184 1.00 77.25 89 GLU A N 1
ATOM 663 C CA . GLU A 1 89 ? -24.290 1.569 30.552 1.00 77.25 89 GLU A CA 1
ATOM 664 C C . GLU A 1 89 ? -24.338 1.729 29.028 1.00 77.25 89 GLU A C 1
ATOM 666 O O . GLU A 1 89 ? -24.194 0.741 28.308 1.00 77.25 89 GLU A O 1
ATOM 671 N N . GLU A 1 90 ? -24.435 2.963 28.524 1.00 77.75 90 GLU A N 1
ATOM 672 C CA . GLU A 1 90 ? -24.320 3.254 27.089 1.00 77.75 90 GLU A CA 1
ATOM 673 C C . GLU A 1 90 ? -22.928 2.921 26.548 1.00 77.75 90 GLU A C 1
ATOM 675 O O . GLU A 1 90 ? -22.808 2.276 25.507 1.00 77.75 90 GLU A O 1
ATOM 680 N N . ALA A 1 91 ? -21.865 3.285 27.271 1.00 74.56 91 ALA A N 1
ATOM 681 C CA . ALA A 1 91 ? -20.497 2.970 26.873 1.00 74.56 91 ALA A CA 1
ATOM 682 C C . ALA A 1 91 ? -20.254 1.451 26.822 1.00 74.56 91 ALA A C 1
ATOM 684 O O . ALA A 1 91 ? -19.633 0.951 25.879 1.00 74.56 91 ALA A O 1
ATOM 685 N N . LEU A 1 92 ? -20.781 0.698 27.794 1.00 77.81 92 LEU A N 1
ATOM 686 C CA . LEU A 1 92 ? -20.742 -0.767 27.799 1.00 77.81 92 LEU A CA 1
ATOM 687 C C . LEU A 1 92 ? -21.570 -1.358 26.651 1.00 77.81 92 LEU A C 1
ATOM 689 O O . LEU A 1 92 ? -21.108 -2.290 25.988 1.00 77.81 92 LEU A O 1
ATOM 693 N N . GLY A 1 93 ? -22.751 -0.801 26.374 1.00 80.00 93 GLY A N 1
ATOM 694 C CA . GLY A 1 93 ? -23.603 -1.194 25.251 1.00 80.00 93 GLY A CA 1
ATOM 695 C C . GLY A 1 93 ? -22.914 -0.994 23.899 1.00 80.00 93 GLY A C 1
ATOM 696 O O . GLY A 1 93 ? -22.842 -1.927 23.097 1.00 80.00 93 GLY A O 1
ATOM 697 N N . THR A 1 94 ? -22.322 0.181 23.683 1.00 77.00 94 THR A N 1
ATOM 698 C CA . THR A 1 94 ? -21.541 0.524 22.485 1.00 77.00 94 THR A CA 1
ATOM 699 C C . THR A 1 94 ? -20.316 -0.379 22.343 1.00 77.00 94 THR A C 1
ATOM 701 O O . THR A 1 94 ? -20.078 -0.937 21.271 1.00 77.00 94 THR A O 1
ATOM 704 N N . THR A 1 95 ? -19.581 -0.608 23.436 1.00 78.38 95 THR A N 1
ATOM 705 C CA . THR A 1 95 ? -18.420 -1.515 23.460 1.00 78.38 95 THR A CA 1
ATOM 706 C C . THR A 1 95 ? -18.805 -2.924 23.043 1.00 78.38 95 THR A C 1
ATOM 708 O O . THR A 1 95 ? -18.176 -3.508 22.160 1.00 78.38 95 THR A O 1
ATOM 711 N N . LYS A 1 96 ? -19.870 -3.463 23.646 1.00 82.38 96 LYS A N 1
ATOM 712 C CA . LYS A 1 96 ? -20.381 -4.792 23.320 1.00 82.38 96 LYS A CA 1
ATOM 713 C C . LYS A 1 96 ? -20.778 -4.863 21.850 1.00 82.38 96 LYS A C 1
ATOM 715 O O . LYS A 1 96 ? -20.333 -5.783 21.175 1.00 82.38 96 LYS A O 1
ATOM 720 N N . ARG A 1 97 ? -21.525 -3.871 21.345 1.00 81.00 97 ARG A N 1
ATOM 721 C CA . ARG A 1 97 ? -21.975 -3.808 19.945 1.00 81.00 97 ARG A CA 1
ATOM 722 C C . ARG A 1 97 ? -20.801 -3.849 18.969 1.00 81.00 97 ARG A C 1
ATOM 724 O O . ARG A 1 97 ? -20.833 -4.645 18.037 1.00 81.00 97 ARG A O 1
ATOM 731 N N . ILE A 1 98 ? -19.759 -3.048 19.207 1.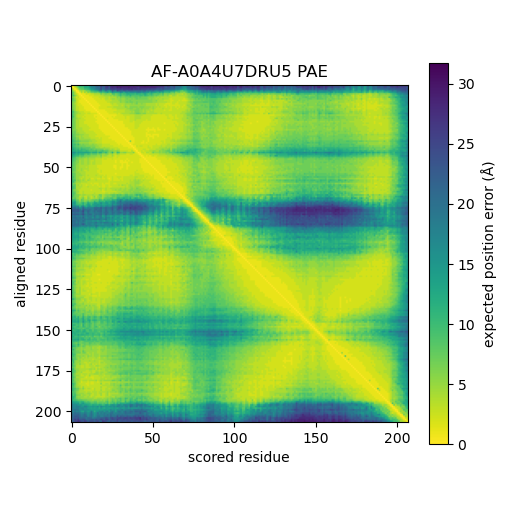00 78.38 98 ILE A N 1
ATOM 732 C CA . ILE A 1 98 ? -18.561 -2.998 18.355 1.00 78.38 98 ILE A CA 1
ATOM 733 C C . ILE A 1 98 ? -17.791 -4.323 18.405 1.00 78.38 98 ILE A C 1
ATOM 735 O O . ILE A 1 98 ? -17.392 -4.831 17.360 1.00 78.38 98 ILE A O 1
ATOM 739 N N . LEU A 1 99 ? -17.601 -4.915 19.587 1.00 80.81 99 LEU A N 1
ATOM 740 C CA . LEU A 1 99 ? -16.854 -6.171 19.727 1.00 80.81 99 LEU A CA 1
ATOM 741 C C . LEU A 1 99 ? -17.587 -7.380 19.133 1.00 80.81 99 LEU A C 1
ATOM 743 O O . LEU A 1 99 ? -16.943 -8.287 18.605 1.00 80.81 99 LEU A O 1
ATOM 747 N N . THR A 1 100 ? -18.919 -7.408 19.199 1.00 82.19 100 THR A N 1
ATOM 748 C CA . THR A 1 100 ? -19.717 -8.488 18.599 1.00 82.19 100 THR A CA 1
ATOM 749 C C . THR A 1 100 ? -19.978 -8.290 17.110 1.00 82.19 100 THR A C 1
ATOM 751 O O . THR A 1 100 ? -20.395 -9.233 16.445 1.00 82.19 100 THR A O 1
ATOM 754 N N . ALA A 1 101 ? -19.749 -7.089 16.573 1.00 77.75 101 ALA A N 1
ATOM 755 C CA . ALA A 1 101 ? -19.975 -6.809 15.163 1.00 77.75 101 ALA A CA 1
ATOM 756 C C . ALA A 1 101 ? -18.951 -7.557 14.285 1.00 77.75 101 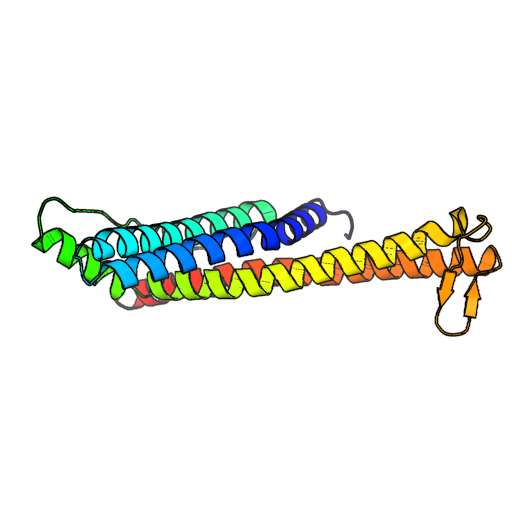ALA A C 1
ATOM 758 O O . ALA A 1 101 ? -17.742 -7.359 14.450 1.00 77.75 101 ALA A O 1
ATOM 759 N N . PRO A 1 102 ? -19.395 -8.358 13.296 1.00 77.38 102 PRO A N 1
ATOM 760 C CA . PRO A 1 102 ? -18.495 -9.025 12.352 1.00 77.38 102 PRO A CA 1
ATOM 761 C C . PRO A 1 102 ? -17.593 -8.046 11.588 1.00 77.38 102 PRO A C 1
ATOM 763 O O . PRO A 1 102 ? -16.443 -8.365 11.292 1.00 77.38 102 PRO A O 1
ATOM 766 N N . THR A 1 103 ? -18.093 -6.833 11.332 1.00 76.06 103 THR A N 1
ATOM 767 C CA . THR A 1 103 ? -17.401 -5.764 10.597 1.00 76.06 103 THR A CA 1
ATOM 768 C C . THR A 1 103 ? -16.099 -5.315 11.261 1.00 76.06 103 THR A C 1
ATOM 770 O O . THR A 1 103 ? -15.139 -4.969 10.570 1.00 76.06 103 THR A O 1
ATOM 773 N N . THR A 1 104 ? -16.032 -5.366 12.592 1.00 80.62 104 THR A N 1
ATOM 774 C CA . THR A 1 104 ? -14.826 -5.049 13.367 1.00 80.62 104 THR A CA 1
ATOM 775 C C . THR A 1 104 ? -13.721 -6.065 13.095 1.00 80.62 104 THR A C 1
ATOM 777 O O . THR A 1 104 ? -12.580 -5.699 12.811 1.00 80.62 104 THR A O 1
ATOM 780 N N . TRP A 1 105 ? -14.067 -7.353 13.118 1.00 83.00 105 TRP A N 1
ATOM 781 C CA . TRP A 1 105 ? -13.125 -8.448 12.888 1.00 83.00 105 TRP A CA 1
ATOM 782 C C . TRP A 1 105 ? -12.650 -8.489 11.438 1.00 83.00 105 TRP A C 1
ATOM 784 O O . TRP A 1 105 ? -11.451 -8.615 11.192 1.00 83.00 105 TRP A O 1
ATOM 794 N N . THR A 1 106 ? -13.554 -8.300 10.472 1.00 85.00 106 THR A N 1
ATOM 795 C CA . THR A 1 106 ? -13.172 -8.195 9.056 1.00 85.00 106 THR A CA 1
ATOM 796 C C . THR A 1 106 ? -12.308 -6.967 8.790 1.00 85.00 106 THR A C 1
ATOM 798 O O . THR A 1 106 ? -11.385 -7.051 7.988 1.00 85.00 106 THR A O 1
ATOM 801 N N . GLY A 1 107 ? -12.549 -5.848 9.483 1.00 85.12 107 GLY A N 1
ATOM 802 C CA . GLY A 1 107 ? -11.701 -4.657 9.411 1.00 85.12 107 GLY A CA 1
ATOM 803 C C . GLY A 1 107 ? -10.283 -4.908 9.933 1.00 85.12 107 GLY A C 1
ATOM 804 O O . GLY A 1 107 ? -9.312 -4.523 9.286 1.00 85.12 107 GLY A O 1
ATOM 805 N N . LEU A 1 108 ? -10.135 -5.615 11.057 1.00 87.56 108 LEU A N 1
ATOM 806 C CA . LEU A 1 108 ? -8.818 -5.995 11.586 1.00 87.56 108 LEU A CA 1
ATOM 807 C C . LEU A 1 108 ? -8.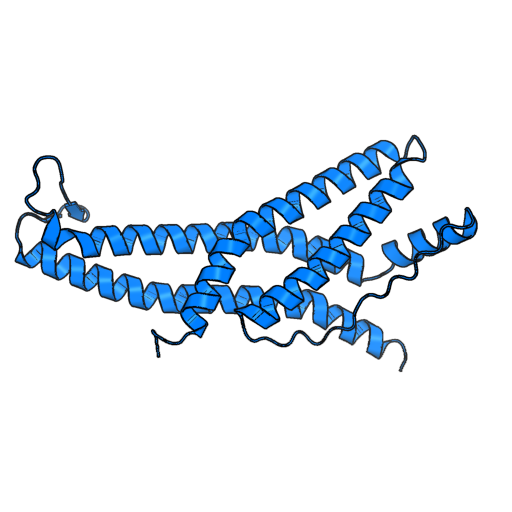072 -6.947 10.639 1.00 87.56 108 LEU A C 1
ATOM 809 O O . LEU A 1 108 ? -6.886 -6.747 10.365 1.00 87.56 108 LEU A O 1
ATOM 813 N N . VAL A 1 109 ? -8.770 -7.951 10.098 1.00 89.38 109 VAL A N 1
ATOM 814 C CA . VAL A 1 109 ? -8.211 -8.871 9.094 1.00 89.38 109 VAL A CA 1
ATOM 815 C C . VAL A 1 109 ? -7.799 -8.113 7.831 1.00 89.38 109 VAL A C 1
ATOM 817 O O . VAL A 1 109 ? -6.711 -8.354 7.310 1.00 89.38 109 VAL A O 1
ATOM 820 N N . LEU A 1 110 ? -8.619 -7.161 7.374 1.00 88.62 110 LEU A N 1
ATOM 821 C CA . LEU A 1 110 ? -8.310 -6.299 6.234 1.00 88.62 110 LEU A CA 1
ATOM 822 C C . LEU A 1 110 ? -7.002 -5.540 6.460 1.00 88.62 110 LEU A C 1
ATOM 824 O O . LEU A 1 110 ? -6.154 -5.553 5.576 1.00 88.62 110 LEU A O 1
ATOM 828 N N . VAL A 1 111 ? -6.813 -4.917 7.627 1.00 90.00 111 VAL A N 1
ATOM 829 C CA . VAL A 1 111 ? -5.591 -4.155 7.941 1.00 90.00 111 VAL A CA 1
ATOM 830 C C . VAL A 1 111 ? -4.349 -5.042 7.865 1.00 90.00 111 VAL A C 1
ATOM 832 O O . VAL A 1 111 ? -3.380 -4.687 7.191 1.00 90.00 111 VAL A O 1
ATOM 835 N N . GLY A 1 112 ? -4.383 -6.214 8.506 1.00 90.31 112 GLY A N 1
ATOM 836 C CA . GLY A 1 112 ? -3.265 -7.159 8.463 1.00 90.31 112 GLY A CA 1
ATOM 837 C C . GLY A 1 112 ? -2.970 -7.645 7.042 1.00 90.31 112 GLY A C 1
ATOM 838 O O . GLY A 1 112 ? -1.818 -7.658 6.605 1.00 90.31 112 GLY A O 1
ATOM 839 N N . LEU A 1 113 ? -4.012 -7.986 6.283 1.00 92.50 113 LEU A N 1
ATOM 840 C CA . LEU A 1 113 ? -3.864 -8.477 4.917 1.00 92.50 113 LEU A CA 1
ATOM 841 C C . LEU A 1 113 ? -3.384 -7.383 3.954 1.00 92.50 113 LEU A C 1
ATOM 843 O O . LEU A 1 113 ? -2.548 -7.656 3.094 1.00 92.50 113 LEU A O 1
ATOM 847 N N . LYS A 1 114 ? -3.853 -6.142 4.122 1.00 89.94 114 LYS A N 1
ATOM 848 C CA . LYS A 1 114 ? -3.429 -4.980 3.328 1.00 89.94 114 LYS A CA 1
ATOM 849 C C . LYS A 1 114 ? -1.979 -4.619 3.551 1.00 89.94 114 LYS A C 1
ATOM 851 O O . LYS A 1 114 ? -1.307 -4.255 2.593 1.00 89.94 114 LYS A O 1
ATOM 856 N N . PHE A 1 115 ? -1.481 -4.769 4.773 1.00 90.88 115 PHE A N 1
ATOM 857 C CA . PHE A 1 115 ? -0.061 -4.605 5.046 1.00 90.88 115 PHE A CA 1
ATOM 858 C C . PHE A 1 115 ? 0.786 -5.601 4.243 1.00 90.88 115 PHE A C 1
ATOM 860 O O . PHE A 1 115 ? 1.661 -5.187 3.483 1.00 90.88 115 PHE A O 1
ATOM 867 N N . VAL A 1 116 ? 0.481 -6.901 4.336 1.00 93.62 116 VAL A N 1
ATOM 868 C CA . VAL A 1 116 ? 1.214 -7.944 3.594 1.00 93.62 116 VAL A CA 1
ATOM 869 C C . VAL A 1 116 ? 1.089 -7.737 2.084 1.00 93.62 116 VAL A C 1
ATOM 871 O O . VAL A 1 116 ? 2.088 -7.768 1.365 1.00 93.62 116 VAL A O 1
ATOM 874 N N . TYR A 1 117 ? -0.127 -7.470 1.606 1.00 92.31 117 TYR A N 1
ATOM 875 C CA . TYR A 1 117 ? -0.391 -7.156 0.206 1.00 92.31 117 TYR A CA 1
ATOM 876 C C . TYR A 1 117 ? 0.429 -5.950 -0.268 1.00 92.31 117 TYR A C 1
ATOM 878 O O . TYR A 1 117 ? 1.074 -6.034 -1.308 1.00 92.31 117 TYR A O 1
ATOM 886 N N . GLY A 1 118 ? 0.456 -4.858 0.502 1.00 90.31 118 GLY A N 1
ATOM 887 C CA . GLY A 1 118 ? 1.200 -3.644 0.179 1.00 90.31 118 GLY A CA 1
ATOM 888 C C . GLY A 1 118 ? 2.698 -3.900 0.029 1.00 90.31 118 GLY A C 1
ATOM 889 O O . GLY A 1 118 ? 3.295 -3.451 -0.946 1.00 90.31 118 GLY A O 1
ATOM 890 N N . VAL A 1 119 ? 3.296 -4.687 0.932 1.00 92.00 119 VAL A N 1
ATOM 891 C CA . VAL A 1 119 ? 4.711 -5.094 0.848 1.00 92.00 119 VAL A CA 1
ATOM 892 C C . VAL A 1 119 ? 4.991 -5.870 -0.441 1.00 92.00 119 VAL A C 1
ATOM 894 O O . VAL A 1 119 ? 5.936 -5.544 -1.165 1.00 92.00 119 VAL A O 1
ATOM 897 N N . VAL A 1 120 ? 4.170 -6.875 -0.755 1.00 92.94 120 VAL A N 1
ATOM 898 C CA . VAL A 1 120 ? 4.339 -7.707 -1.958 1.00 92.94 120 VAL A CA 1
ATOM 899 C C . VAL A 1 120 ? 4.147 -6.879 -3.230 1.00 92.94 120 VAL A C 1
ATOM 901 O O . VAL A 1 120 ? 4.987 -6.932 -4.128 1.00 92.94 120 VAL A O 1
ATOM 904 N N . ALA A 1 121 ? 3.080 -6.081 -3.290 1.00 90.31 121 ALA A N 1
ATOM 905 C CA . ALA A 1 121 ? 2.748 -5.209 -4.411 1.00 90.31 121 ALA A CA 1
ATOM 906 C C . ALA A 1 121 ? 3.862 -4.199 -4.706 1.00 90.31 121 ALA A C 1
ATOM 908 O O . ALA A 1 121 ? 4.294 -4.069 -5.852 1.00 90.31 121 ALA A O 1
ATOM 909 N N . PHE A 1 122 ? 4.352 -3.512 -3.675 1.00 90.50 122 PHE A N 1
ATOM 910 C CA . PHE A 1 122 ? 5.409 -2.518 -3.817 1.00 90.50 122 PHE A CA 1
ATOM 911 C C . PHE A 1 122 ? 6.743 -3.149 -4.202 1.00 90.50 122 PHE A C 1
ATOM 913 O O . PHE A 1 122 ? 7.416 -2.645 -5.099 1.00 90.50 122 PHE A O 1
ATOM 920 N N . THR A 1 123 ? 7.101 -4.283 -3.594 1.00 93.94 123 THR A N 1
ATOM 921 C CA . THR A 1 123 ? 8.316 -5.019 -3.969 1.00 93.94 123 THR A CA 1
ATOM 922 C C . THR A 1 123 ? 8.254 -5.440 -5.435 1.00 93.94 123 THR A C 1
ATOM 924 O O . THR A 1 123 ? 9.177 -5.155 -6.191 1.00 93.94 123 THR A O 1
ATOM 927 N N . ALA A 1 124 ? 7.139 -6.035 -5.871 1.00 92.62 124 ALA A N 1
ATOM 928 C CA . ALA A 1 124 ? 6.945 -6.426 -7.264 1.00 92.62 124 ALA A CA 1
ATOM 929 C C . ALA A 1 124 ? 7.031 -5.225 -8.220 1.00 92.62 124 ALA A C 1
ATOM 931 O O . ALA A 1 124 ? 7.709 -5.309 -9.244 1.00 92.62 124 ALA A O 1
ATOM 932 N N . LEU A 1 125 ? 6.394 -4.102 -7.871 1.00 92.81 125 LEU A N 1
ATOM 933 C CA . LEU A 1 125 ? 6.425 -2.862 -8.647 1.00 92.81 125 LEU A CA 1
ATOM 934 C C . LEU A 1 125 ? 7.854 -2.325 -8.800 1.00 92.81 125 LEU A C 1
ATOM 936 O O . LEU A 1 125 ? 8.294 -2.068 -9.920 1.00 92.81 125 LEU A O 1
ATOM 940 N N . VAL A 1 126 ? 8.587 -2.179 -7.693 1.00 93.81 126 VAL A N 1
ATOM 941 C CA . VAL A 1 126 ? 9.952 -1.632 -7.686 1.00 93.81 126 VAL A CA 1
ATOM 942 C C . VAL A 1 126 ? 10.926 -2.567 -8.396 1.00 93.81 126 VAL A C 1
ATOM 9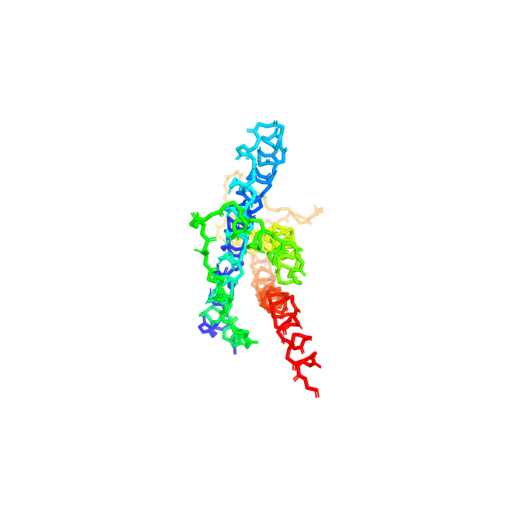44 O O . VAL A 1 126 ? 11.750 -2.096 -9.180 1.00 93.81 126 VAL A O 1
ATOM 947 N N . THR A 1 127 ? 10.826 -3.883 -8.185 1.00 95.69 127 THR A N 1
ATOM 948 C CA . THR A 1 127 ? 11.663 -4.870 -8.881 1.00 95.69 127 THR A CA 1
ATOM 949 C C . THR A 1 127 ? 11.404 -4.851 -10.383 1.00 95.69 127 THR A C 1
ATOM 951 O O . THR A 1 127 ? 12.352 -4.743 -11.158 1.00 95.69 127 THR A O 1
ATOM 954 N N . ALA A 1 128 ? 10.138 -4.894 -10.806 1.00 94.06 128 ALA A N 1
ATOM 955 C CA . ALA A 1 128 ? 9.777 -4.838 -12.219 1.00 94.06 128 ALA A CA 1
ATOM 956 C C . ALA A 1 128 ? 10.255 -3.542 -12.885 1.00 94.06 128 ALA A C 1
ATOM 958 O O . ALA A 1 128 ? 10.835 -3.582 -13.973 1.00 94.06 128 ALA A O 1
ATOM 959 N N . PHE A 1 129 ? 10.044 -2.403 -12.218 1.00 94.25 129 PHE A N 1
ATOM 960 C CA . PHE A 1 129 ? 10.488 -1.100 -12.698 1.00 94.25 129 PHE A CA 1
ATOM 961 C C . PHE A 1 129 ? 12.010 -1.047 -12.833 1.00 94.25 129 PHE A C 1
ATOM 963 O O . PHE A 1 129 ? 12.510 -0.696 -13.897 1.00 94.25 129 PHE A O 1
ATOM 970 N N . THR A 1 130 ? 12.740 -1.453 -11.792 1.00 95.88 130 THR A N 1
ATOM 971 C CA . THR A 1 130 ? 14.209 -1.427 -11.767 1.00 95.88 130 THR A CA 1
ATOM 972 C C . THR A 1 130 ? 14.790 -2.313 -12.865 1.00 95.88 130 THR A C 1
ATOM 974 O O . THR A 1 130 ? 15.585 -1.834 -13.665 1.00 95.88 130 THR A O 1
ATOM 977 N N . LEU A 1 131 ? 14.349 -3.573 -12.972 1.00 94.81 131 LEU A N 1
ATOM 978 C CA . LEU A 1 131 ? 14.844 -4.500 -13.996 1.00 94.81 131 LEU A CA 1
ATOM 979 C C . LEU A 1 131 ? 14.561 -3.993 -15.413 1.00 94.81 131 LEU A C 1
ATOM 981 O O . LEU A 1 131 ? 15.444 -4.021 -16.271 1.00 94.81 131 LEU A O 1
ATOM 985 N N . SER A 1 132 ? 13.347 -3.495 -15.653 1.00 94.50 132 SER A N 1
ATOM 986 C CA . SER A 1 132 ? 12.970 -2.958 -16.961 1.00 94.50 132 SER A CA 1
ATOM 987 C C . SER A 1 132 ? 13.788 -1.714 -17.304 1.00 94.50 132 SER A C 1
ATOM 989 O O . SER A 1 132 ? 14.320 -1.621 -18.405 1.00 94.50 132 SER A O 1
ATOM 991 N N . ALA A 1 133 ? 13.940 -0.782 -16.360 1.00 94.56 133 ALA A N 1
ATOM 992 C CA . ALA A 1 133 ? 14.711 0.442 -16.551 1.00 94.56 133 ALA A CA 1
ATOM 993 C C . ALA A 1 133 ? 16.197 0.154 -16.813 1.00 94.56 133 ALA A C 1
ATOM 995 O O . ALA A 1 133 ? 16.781 0.759 -17.709 1.00 94.56 133 ALA A O 1
ATOM 996 N N . THR A 1 134 ? 16.793 -0.796 -16.085 1.00 93.69 134 THR A N 1
ATOM 997 C CA . THR A 1 134 ? 18.181 -1.232 -16.292 1.00 93.69 134 THR A CA 1
ATOM 998 C C . THR A 1 134 ? 18.387 -1.843 -17.678 1.00 93.69 134 THR A C 1
ATOM 1000 O O . THR A 1 134 ? 19.368 -1.523 -18.340 1.00 93.69 134 THR A O 1
ATOM 1003 N N . LEU A 1 135 ? 17.473 -2.697 -18.144 1.00 93.00 135 LEU A N 1
ATOM 1004 C CA . LEU A 1 135 ? 17.576 -3.300 -19.476 1.00 93.00 135 LEU A CA 1
ATOM 1005 C C . LEU A 1 135 ? 17.354 -2.269 -20.588 1.00 93.00 135 LEU A C 1
ATOM 1007 O O . LEU A 1 135 ? 18.102 -2.233 -21.559 1.00 93.00 135 LEU A O 1
ATOM 1011 N N . ILE A 1 136 ? 16.359 -1.394 -20.436 1.00 94.69 136 ILE A N 1
ATOM 1012 C CA . ILE A 1 136 ? 16.053 -0.337 -21.410 1.00 94.69 136 ILE A CA 1
ATOM 1013 C C . ILE A 1 136 ? 17.199 0.677 -21.514 1.00 94.69 136 ILE A C 1
ATOM 1015 O O . ILE A 1 136 ? 17.421 1.225 -22.592 1.00 94.69 136 ILE A O 1
ATOM 1019 N N . SER A 1 137 ? 17.946 0.917 -20.433 1.00 93.56 137 SER A N 1
ATOM 1020 C CA . SER A 1 137 ? 19.079 1.846 -20.438 1.00 93.56 137 SER A CA 1
ATOM 1021 C C . SER A 1 137 ? 20.351 1.279 -21.080 1.00 93.56 137 SER A C 1
ATOM 1023 O O . SER A 1 137 ? 21.251 2.059 -21.394 1.00 93.56 137 SER A O 1
ATOM 1025 N N . MET A 1 138 ? 20.418 -0.033 -21.353 1.00 92.88 138 MET A N 1
ATOM 1026 C CA . MET A 1 138 ? 21.594 -0.686 -21.950 1.00 92.88 138 MET A CA 1
ATOM 1027 C C . MET A 1 138 ? 22.149 0.030 -23.193 1.00 92.88 138 MET A C 1
ATOM 1029 O O . MET A 1 138 ? 23.341 0.311 -23.201 1.00 92.88 138 MET A O 1
ATOM 1033 N N . PRO A 1 139 ? 21.363 0.400 -24.226 1.00 91.50 139 PRO A N 1
ATOM 1034 C CA . PRO A 1 139 ? 21.902 0.996 -25.451 1.00 91.50 139 PRO A CA 1
ATOM 1035 C C . PRO A 1 139 ? 22.578 2.348 -25.221 1.00 91.50 139 PRO A C 1
ATOM 1037 O O . PRO A 1 139 ? 23.357 2.787 -26.057 1.00 91.50 139 PRO A O 1
ATOM 1040 N N . VAL A 1 140 ? 22.258 3.011 -24.107 1.00 92.94 140 VAL A N 1
ATOM 1041 C CA . VAL A 1 140 ? 22.783 4.330 -23.746 1.00 92.94 140 VAL A CA 1
ATOM 1042 C C . VAL A 1 140 ? 24.083 4.217 -22.952 1.00 92.94 140 VAL A C 1
ATOM 1044 O O . VAL A 1 140 ? 24.935 5.089 -23.073 1.00 92.94 140 VAL A O 1
ATOM 1047 N N . PHE A 1 141 ? 24.237 3.166 -22.142 1.00 91.81 141 PHE A N 1
ATOM 1048 C CA . PHE A 1 141 ? 25.348 3.041 -21.192 1.00 91.81 141 PHE A CA 1
ATOM 1049 C C . PHE A 1 141 ? 26.228 1.800 -21.406 1.00 91.81 141 PHE A C 1
ATOM 1051 O O . PHE A 1 141 ? 27.085 1.534 -20.568 1.00 91.81 141 PHE A O 1
ATOM 1058 N N . TYR A 1 142 ? 26.034 1.024 -22.480 1.00 89.69 142 TYR A N 1
ATOM 1059 C CA . TYR A 1 142 ? 26.790 -0.219 -22.710 1.00 89.69 142 TYR A CA 1
ATOM 1060 C C . TYR A 1 142 ? 28.305 -0.003 -22.853 1.00 89.69 142 TYR A C 1
ATOM 1062 O O . TYR A 1 142 ? 29.072 -0.883 -22.486 1.00 89.69 142 TYR A O 1
ATOM 1070 N N . ASP A 1 143 ? 28.737 1.154 -23.359 1.00 90.12 143 ASP A N 1
ATOM 1071 C CA . ASP A 1 143 ? 30.144 1.528 -23.548 1.00 90.12 143 ASP A CA 1
ATOM 1072 C C . ASP A 1 143 ? 30.629 2.578 -22.531 1.00 90.12 143 ASP A C 1
ATOM 1074 O O . ASP A 1 143 ? 31.746 3.094 -22.635 1.00 90.12 143 ASP A O 1
ATOM 1078 N N . ALA A 1 144 ? 29.806 2.897 -21.526 1.00 91.44 144 ALA A N 1
ATOM 1079 C CA . ALA A 1 144 ? 30.133 3.913 -20.541 1.00 91.44 144 ALA A CA 1
ATOM 1080 C C . ALA A 1 144 ? 31.235 3.420 -19.581 1.00 91.44 144 ALA A C 1
ATOM 1082 O O . ALA A 1 144 ? 31.133 2.329 -19.009 1.00 91.44 144 ALA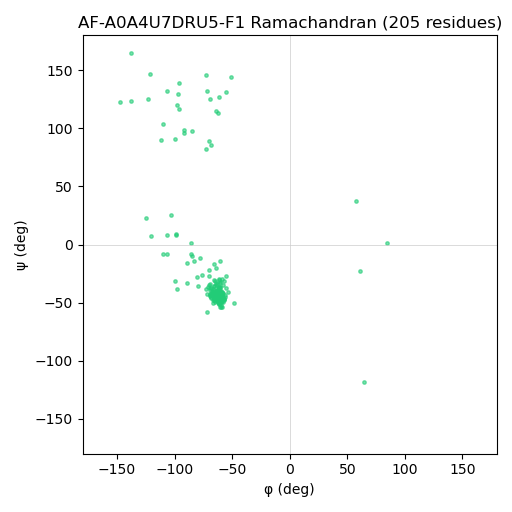 A O 1
ATOM 1083 N N . PRO A 1 145 ? 32.282 4.226 -19.329 1.00 89.44 145 PRO A N 1
ATOM 1084 C CA . PRO A 1 145 ? 33.363 3.830 -18.436 1.00 89.44 145 PRO A CA 1
ATOM 1085 C C . PRO A 1 145 ? 32.839 3.593 -17.013 1.00 89.44 145 PRO A C 1
ATOM 1087 O O . PRO A 1 145 ? 32.194 4.457 -16.422 1.00 89.44 145 PRO A O 1
ATOM 1090 N N . GLY A 1 146 ? 33.142 2.420 -16.452 1.00 88.31 146 GLY A N 1
ATOM 1091 C CA . GLY A 1 146 ? 32.707 2.021 -15.107 1.00 88.31 146 GLY A CA 1
ATOM 1092 C C . GLY A 1 146 ? 31.306 1.405 -15.036 1.00 88.31 146 GLY A C 1
ATOM 1093 O O . GLY A 1 146 ? 30.870 1.041 -13.945 1.00 88.31 146 GLY A O 1
ATOM 1094 N N . VAL A 1 147 ? 30.616 1.250 -16.169 1.00 89.56 147 VAL A N 1
ATOM 1095 C CA . VAL A 1 147 ? 29.352 0.514 -16.266 1.00 89.56 147 VAL A CA 1
ATOM 1096 C C . VAL A 1 147 ? 29.614 -0.807 -16.976 1.00 89.56 147 VAL A C 1
ATOM 1098 O O . VAL A 1 147 ? 30.279 -0.860 -18.005 1.00 89.56 147 VAL A O 1
ATOM 1101 N N . THR A 1 148 ? 29.116 -1.903 -16.415 1.00 88.50 148 THR A N 1
ATOM 1102 C CA . THR A 1 148 ? 29.188 -3.219 -17.054 1.00 88.50 148 THR A CA 1
ATOM 1103 C C . THR A 1 148 ? 27.856 -3.912 -16.868 1.00 88.50 148 THR A C 1
ATOM 1105 O O . THR A 1 148 ? 27.379 -4.075 -15.743 1.00 88.50 148 THR A O 1
ATOM 1108 N N . TYR A 1 149 ? 27.248 -4.309 -17.979 1.00 88.38 149 TYR A N 1
ATOM 1109 C CA . TYR A 1 149 ? 26.015 -5.074 -17.966 1.00 88.38 149 TYR A CA 1
ATOM 1110 C C . TYR A 1 149 ? 26.332 -6.557 -18.136 1.00 88.38 149 TYR A C 1
ATOM 1112 O O . TYR A 1 149 ? 26.868 -6.973 -19.163 1.00 88.38 149 TYR A O 1
ATOM 1120 N N . THR A 1 150 ? 25.950 -7.357 -17.142 1.00 88.88 150 THR A N 1
ATOM 1121 C CA . THR A 1 150 ? 26.207 -8.799 -17.130 1.00 88.88 150 THR A CA 1
ATOM 1122 C C . THR A 1 150 ? 24.902 -9.572 -16.984 1.00 88.88 150 THR A C 1
ATOM 1124 O O . THR A 1 150 ? 24.142 -9.365 -16.037 1.00 88.88 150 THR A O 1
ATOM 1127 N N . LEU A 1 151 ? 24.653 -10.492 -17.914 1.00 82.62 151 LEU A N 1
ATOM 1128 C CA . LEU A 1 151 ? 23.522 -11.417 -17.909 1.00 82.62 151 LEU A CA 1
ATOM 1129 C C . LEU A 1 151 ? 24.046 -12.840 -17.685 1.00 82.62 151 LEU A C 1
ATOM 1131 O O . LEU A 1 151 ? 24.387 -13.562 -18.623 1.00 82.62 151 LEU A O 1
ATOM 1135 N N . GLY A 1 152 ? 24.138 -13.241 -16.415 1.00 84.81 152 GLY A N 1
ATOM 1136 C CA . GLY A 1 152 ? 24.744 -14.518 -16.038 1.00 84.81 152 GLY A CA 1
ATOM 1137 C C . GLY A 1 152 ? 26.237 -14.545 -16.400 1.00 84.81 152 GLY A C 1
ATOM 1138 O O . GLY A 1 152 ? 26.980 -13.732 -15.859 1.00 84.81 152 GLY A O 1
ATOM 1139 N N . PRO A 1 153 ? 26.703 -15.453 -17.279 1.00 86.00 153 PRO A N 1
ATOM 1140 C CA . PRO A 1 153 ? 28.099 -15.483 -17.719 1.00 86.00 153 PRO A CA 1
ATOM 1141 C C . PRO A 1 153 ? 28.398 -14.549 -18.907 1.00 86.00 153 PRO A C 1
ATOM 1143 O O . PRO A 1 153 ? 29.559 -14.418 -19.284 1.00 86.00 153 PRO A O 1
ATOM 1146 N N . TYR A 1 154 ? 27.382 -13.936 -19.525 1.00 85.81 154 TYR A N 1
ATOM 1147 C CA . TYR A 1 154 ? 27.543 -13.126 -20.734 1.00 85.81 154 TYR A CA 1
ATOM 1148 C C . TYR A 1 154 ? 27.640 -11.639 -20.395 1.00 85.81 154 TYR A C 1
ATOM 1150 O O . TYR A 1 154 ? 26.786 -11.106 -19.682 1.00 85.81 154 TYR A O 1
ATOM 1158 N N . VAL A 1 155 ? 28.657 -10.969 -20.933 1.00 88.56 155 VAL A N 1
ATOM 1159 C CA . VAL A 1 155 ? 28.824 -9.514 -20.843 1.00 88.56 155 VAL A CA 1
ATOM 1160 C C . VAL A 1 155 ? 28.253 -8.877 -22.107 1.00 88.56 155 VAL A C 1
ATOM 1162 O O . VAL A 1 155 ? 28.388 -9.423 -23.202 1.00 88.56 155 VAL A O 1
ATOM 1165 N N . VAL A 1 156 ? 27.552 -7.757 -21.943 1.00 88.69 156 VAL A N 1
ATOM 1166 C CA . VAL A 1 156 ? 26.993 -6.981 -23.052 1.00 88.69 156 VAL A CA 1
ATOM 1167 C C . VAL A 1 156 ? 28.010 -5.921 -23.459 1.00 88.69 156 VAL A C 1
ATOM 1169 O O . VAL A 1 156 ? 28.053 -4.848 -22.864 1.00 88.69 156 VAL A O 1
ATOM 1172 N N . ASP A 1 157 ? 28.802 -6.230 -24.484 1.00 87.06 157 ASP A N 1
ATOM 1173 C CA . ASP A 1 157 ? 29.902 -5.369 -24.951 1.00 87.06 157 ASP A CA 1
ATOM 1174 C C . ASP A 1 157 ? 29.614 -4.723 -26.313 1.00 87.06 157 ASP A C 1
ATOM 1176 O O . ASP A 1 157 ? 30.366 -3.875 -26.796 1.00 87.06 157 ASP A O 1
ATOM 1180 N N . THR A 1 158 ? 28.531 -5.131 -26.977 1.00 91.44 158 THR A N 1
ATOM 1181 C CA . THR A 1 158 ? 28.198 -4.645 -28.318 1.00 91.44 158 THR A CA 1
ATOM 1182 C C . THR A 1 158 ? 26.836 -3.968 -28.367 1.00 91.44 158 THR A C 1
ATOM 1184 O O . THR A 1 158 ? 25.878 -4.395 -27.723 1.00 91.44 158 THR A O 1
ATOM 1187 N N . LEU A 1 159 ? 26.709 -2.953 -29.229 1.00 91.12 159 LEU A N 1
ATOM 1188 C CA . LEU A 1 159 ? 25.450 -2.229 -29.426 1.00 91.12 159 LEU A CA 1
ATOM 1189 C C . LEU A 1 159 ? 24.286 -3.166 -29.799 1.00 91.12 159 LEU A C 1
ATOM 1191 O O . LEU A 1 159 ? 23.168 -2.973 -29.334 1.00 91.12 159 LEU A O 1
ATOM 1195 N N . ARG A 1 160 ? 24.534 -4.210 -30.606 1.00 91.62 160 ARG A N 1
ATOM 1196 C CA . ARG A 1 160 ? 23.499 -5.193 -30.982 1.00 91.62 160 ARG A CA 1
ATOM 1197 C C . ARG A 1 160 ? 22.955 -5.954 -29.766 1.00 91.62 160 ARG A C 1
ATOM 1199 O O . ARG A 1 160 ? 21.752 -6.181 -29.684 1.00 91.62 160 ARG A O 1
ATOM 1206 N N . GLU A 1 161 ? 23.827 -6.329 -28.829 1.00 90.69 161 GLU A N 1
ATOM 1207 C CA . GLU A 1 161 ? 23.457 -7.048 -27.607 1.00 90.69 161 GLU A CA 1
ATOM 1208 C C . GLU A 1 161 ? 22.739 -6.101 -26.648 1.00 90.69 161 GLU A C 1
ATOM 1210 O O . GLU A 1 161 ? 21.731 -6.482 -26.060 1.00 90.69 161 GLU A O 1
ATOM 1215 N N . ALA A 1 162 ? 23.182 -4.844 -26.573 1.00 91.69 162 ALA A N 1
ATOM 1216 C CA . ALA A 1 162 ? 22.531 -3.803 -25.788 1.00 91.69 162 ALA A CA 1
ATOM 1217 C C . ALA A 1 162 ? 21.114 -3.490 -26.298 1.00 91.69 162 ALA A C 1
ATOM 1219 O O . ALA A 1 162 ? 20.178 -3.389 -25.507 1.00 91.69 162 ALA A O 1
ATOM 1220 N N . VAL A 1 163 ? 20.921 -3.398 -27.618 1.00 93.38 163 VAL A N 1
ATOM 1221 C CA . VAL A 1 163 ? 19.598 -3.209 -28.239 1.00 93.38 163 VAL A CA 1
ATOM 1222 C C . VAL A 1 163 ? 18.704 -4.431 -28.023 1.00 93.38 163 VAL A C 1
ATOM 1224 O O . VAL A 1 163 ? 17.524 -4.271 -27.712 1.00 93.38 163 VAL A O 1
ATOM 1227 N N . ALA A 1 164 ? 19.244 -5.648 -28.133 1.00 92.25 164 ALA A N 1
ATOM 1228 C CA . ALA A 1 164 ? 18.497 -6.864 -27.814 1.00 92.25 164 ALA A CA 1
ATOM 1229 C C . ALA A 1 164 ? 18.075 -6.897 -26.332 1.00 92.25 164 ALA A C 1
ATOM 1231 O O . ALA A 1 164 ? 16.924 -7.210 -26.024 1.00 92.25 164 ALA A O 1
ATOM 1232 N N . GLY A 1 165 ? 18.975 -6.505 -25.427 1.00 91.69 165 GLY A N 1
ATOM 1233 C CA . GLY A 1 165 ? 18.705 -6.353 -24.000 1.00 91.69 165 GLY A CA 1
ATOM 1234 C C . GLY A 1 165 ? 17.625 -5.310 -23.710 1.00 91.69 165 GLY A C 1
ATOM 1235 O O . GLY A 1 165 ? 16.688 -5.599 -22.969 1.00 91.69 165 GLY A O 1
ATOM 1236 N N . ALA A 1 166 ? 17.662 -4.153 -24.373 1.00 93.69 166 ALA A N 1
ATOM 1237 C CA . ALA A 1 166 ? 16.592 -3.160 -24.289 1.00 93.69 166 ALA A CA 1
ATOM 1238 C C . ALA A 1 166 ? 15.254 -3.690 -24.805 1.00 93.69 166 ALA A C 1
ATOM 1240 O O . ALA A 1 166 ? 14.224 -3.457 -24.175 1.00 93.69 166 ALA A O 1
ATOM 1241 N N . GLY A 1 167 ? 15.260 -4.446 -25.906 1.00 93.75 167 GLY A N 1
ATOM 1242 C CA . GLY A 1 167 ? 14.071 -5.130 -26.414 1.00 93.75 167 GLY A CA 1
ATOM 1243 C C . GLY A 1 167 ? 13.470 -6.082 -25.376 1.00 93.75 167 GLY A C 1
ATOM 1244 O O . GLY A 1 167 ? 12.267 -6.033 -25.118 1.00 93.75 167 GLY A O 1
ATOM 1245 N N . LEU A 1 168 ? 14.308 -6.885 -24.712 1.00 93.50 168 LEU A N 1
ATOM 1246 C CA . LEU A 1 168 ? 13.891 -7.723 -23.584 1.00 93.50 168 LEU A CA 1
ATOM 1247 C C . LEU A 1 168 ? 13.357 -6.889 -22.413 1.00 93.50 168 LEU A C 1
ATOM 1249 O O . LEU A 1 168 ? 12.357 -7.271 -21.814 1.00 93.50 168 LEU A O 1
ATOM 1253 N N . GLY A 1 169 ? 13.968 -5.741 -22.118 1.00 93.69 169 GLY A N 1
ATOM 1254 C CA . GLY A 1 169 ? 13.498 -4.799 -21.101 1.00 93.69 169 GLY A CA 1
ATOM 1255 C C . GLY A 1 169 ? 12.108 -4.240 -21.396 1.00 93.69 169 GLY A C 1
ATOM 1256 O O . GLY A 1 169 ? 11.263 -4.192 -20.506 1.00 93.69 169 GLY A O 1
ATOM 1257 N N . VAL A 1 170 ? 11.829 -3.884 -22.653 1.00 94.62 170 VAL A N 1
ATOM 1258 C CA . VAL A 1 170 ? 10.494 -3.443 -23.087 1.00 94.62 170 VAL A CA 1
ATOM 1259 C C . VAL A 1 170 ? 9.477 -4.576 -22.952 1.00 94.62 170 VAL A C 1
ATOM 1261 O O . VAL A 1 170 ? 8.389 -4.362 -22.418 1.00 94.62 170 VAL A O 1
ATOM 1264 N N . LEU A 1 171 ? 9.821 -5.792 -23.386 1.00 95.06 171 LEU A N 1
ATOM 1265 C CA . LEU A 1 171 ? 8.948 -6.958 -23.222 1.00 95.06 171 LEU A CA 1
ATOM 1266 C C . LEU A 1 171 ? 8.667 -7.244 -21.741 1.00 95.06 171 LEU A C 1
ATOM 1268 O O . LEU A 1 171 ? 7.512 -7.441 -21.363 1.00 95.06 171 LEU A O 1
ATOM 1272 N N . LEU A 1 172 ? 9.701 -7.203 -20.897 1.00 93.69 172 LEU A N 1
ATOM 1273 C CA . LEU A 1 172 ? 9.580 -7.368 -19.453 1.00 93.69 172 LEU A CA 1
ATOM 1274 C C . LEU A 1 172 ? 8.676 -6.295 -18.845 1.00 93.69 172 LEU A C 1
ATOM 1276 O O . LEU A 1 172 ? 7.819 -6.631 -18.028 1.00 93.69 172 LEU A O 1
ATOM 1280 N N . ALA A 1 173 ? 8.810 -5.035 -19.264 1.00 92.56 173 ALA A N 1
ATOM 1281 C CA . ALA A 1 173 ? 7.950 -3.949 -18.811 1.00 92.56 173 ALA A CA 1
ATOM 1282 C C . ALA A 1 173 ? 6.481 -4.224 -19.163 1.00 92.56 173 ALA A C 1
ATOM 1284 O O . ALA A 1 173 ? 5.612 -4.128 -18.300 1.00 92.56 173 ALA A O 1
ATOM 1285 N N . LEU A 1 174 ? 6.193 -4.635 -20.402 1.00 93.19 174 LEU A N 1
ATOM 1286 C CA . LEU A 1 174 ? 4.829 -4.938 -20.849 1.00 93.19 174 LEU A CA 1
ATOM 1287 C C . LEU A 1 174 ? 4.209 -6.115 -20.087 1.00 93.19 174 LEU A C 1
ATOM 1289 O O . LEU A 1 174 ? 3.045 -6.040 -19.681 1.00 93.19 174 LEU A O 1
ATOM 1293 N N . VAL A 1 175 ? 4.974 -7.187 -19.872 1.00 93.31 175 VAL A N 1
ATOM 1294 C CA . VAL A 1 175 ? 4.537 -8.340 -19.069 1.00 93.31 175 VAL A CA 1
ATOM 1295 C C . VAL A 1 175 ? 4.306 -7.916 -17.621 1.00 93.31 175 VAL A C 1
ATOM 1297 O O . VAL A 1 175 ? 3.262 -8.221 -17.046 1.00 93.31 175 VAL A O 1
ATOM 1300 N N . SER A 1 176 ? 5.231 -7.146 -17.050 1.00 91.25 176 SER A N 1
ATOM 1301 C CA . SER 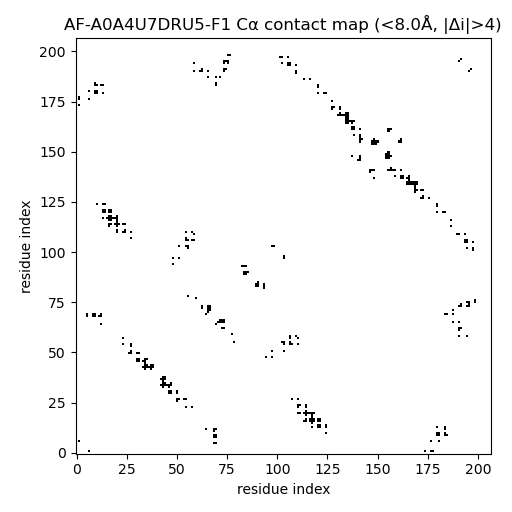A 1 176 ? 5.127 -6.651 -15.679 1.00 91.25 176 SER A CA 1
ATOM 1302 C C . SER A 1 176 ? 3.902 -5.768 -15.487 1.00 91.25 176 SER A C 1
ATOM 1304 O O . SER A 1 176 ? 3.197 -5.933 -14.502 1.00 91.25 176 SER A O 1
ATOM 1306 N N . LEU A 1 177 ? 3.580 -4.887 -16.438 1.00 91.00 177 LEU A N 1
ATOM 1307 C CA . LEU A 1 177 ? 2.359 -4.081 -16.385 1.00 91.00 177 LEU A CA 1
ATOM 1308 C C . LEU A 1 177 ? 1.099 -4.953 -16.346 1.00 91.00 177 LEU A C 1
ATOM 1310 O O . LEU A 1 177 ? 0.179 -4.653 -15.588 1.00 91.00 177 LEU A O 1
ATOM 1314 N N . HIS A 1 178 ? 1.046 -6.052 -17.104 1.00 90.50 178 HIS A N 1
ATOM 1315 C CA . HIS A 1 178 ? -0.085 -6.985 -17.035 1.00 90.50 178 HIS A CA 1
ATOM 1316 C C . HIS A 1 178 ? -0.183 -7.664 -15.668 1.00 90.50 178 HIS A C 1
ATOM 1318 O O . HIS A 1 178 ? -1.273 -7.728 -15.097 1.00 90.50 178 HIS A O 1
ATOM 1324 N N . VAL A 1 179 ? 0.949 -8.120 -15.126 1.00 89.75 179 VAL A N 1
ATOM 1325 C CA . VAL A 1 179 ? 1.009 -8.740 -13.796 1.00 89.75 179 VAL A CA 1
ATOM 1326 C C . VAL A 1 179 ? 0.586 -7.743 -12.717 1.00 89.75 179 VAL A C 1
ATOM 1328 O O . VAL A 1 179 ? -0.301 -8.047 -11.926 1.00 89.75 179 VAL A O 1
ATOM 1331 N N . LEU A 1 180 ? 1.145 -6.532 -12.718 1.00 90.56 180 LEU A N 1
ATOM 1332 C CA . LEU A 1 180 ? 0.841 -5.470 -11.757 1.00 90.56 180 LEU A CA 1
ATOM 1333 C C . LEU A 1 180 ? -0.627 -5.034 -11.842 1.00 90.56 180 LEU A C 1
ATOM 1335 O O . LEU A 1 180 ? -1.281 -4.882 -10.816 1.00 90.56 180 LEU A O 1
ATOM 1339 N N . ASN A 1 181 ? -1.194 -4.931 -13.045 1.00 89.69 181 ASN A N 1
ATOM 1340 C CA . ASN A 1 181 ? -2.631 -4.710 -13.213 1.00 89.69 181 ASN A CA 1
ATOM 1341 C C . ASN A 1 181 ? -3.464 -5.850 -12.599 1.00 89.69 181 ASN A C 1
ATOM 1343 O O . ASN A 1 181 ? -4.532 -5.606 -12.0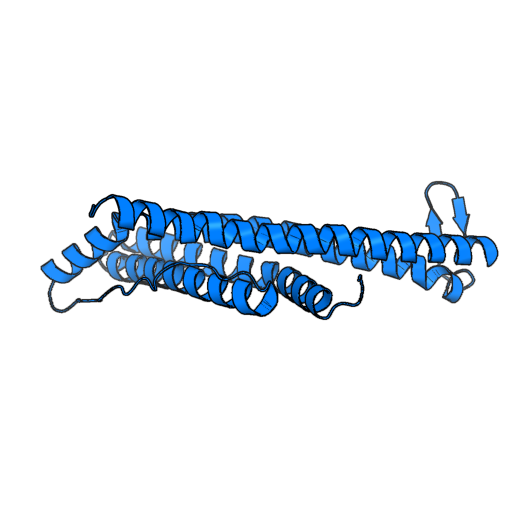42 1.00 89.69 181 ASN A O 1
ATOM 1347 N N . GLY A 1 182 ? -3.000 -7.099 -12.690 1.00 87.31 182 GLY A N 1
ATOM 1348 C CA . GLY A 1 182 ? -3.612 -8.240 -12.003 1.00 87.31 182 GLY A CA 1
ATOM 1349 C C . GLY A 1 182 ? -3.531 -8.122 -10.479 1.00 87.31 182 GLY A C 1
ATOM 1350 O O . GLY A 1 182 ? -4.541 -8.294 -9.800 1.00 87.31 182 GLY A O 1
ATOM 1351 N N . VAL A 1 183 ? -2.362 -7.755 -9.947 1.00 89.19 183 VAL A N 1
ATOM 1352 C CA . VAL A 1 183 ? -2.153 -7.524 -8.508 1.00 89.19 183 VAL A CA 1
ATOM 1353 C C . VAL A 1 183 ? -3.074 -6.413 -8.002 1.00 89.19 183 VAL A C 1
ATOM 1355 O O . VAL A 1 183 ? -3.751 -6.607 -6.999 1.00 89.19 183 VAL A O 1
ATOM 1358 N N . ALA A 1 184 ? -3.187 -5.299 -8.731 1.00 88.38 184 ALA A N 1
ATOM 1359 C CA . ALA A 1 184 ? -4.068 -4.189 -8.374 1.00 88.38 184 ALA A CA 1
ATOM 1360 C C . ALA A 1 184 ? -5.535 -4.632 -8.264 1.00 88.38 184 ALA A C 1
ATOM 1362 O O . ALA A 1 184 ? -6.193 -4.347 -7.262 1.00 88.38 184 ALA A O 1
ATOM 1363 N N . ARG A 1 185 ? -6.023 -5.415 -9.238 1.00 86.38 185 ARG A N 1
ATOM 1364 C CA . ARG A 1 185 ? -7.372 -6.006 -9.185 1.00 86.38 185 ARG A CA 1
ATOM 1365 C C . ARG A 1 185 ? -7.552 -6.935 -7.991 1.00 86.38 185 ARG A C 1
ATOM 1367 O O . ARG A 1 185 ? -8.597 -6.896 -7.350 1.00 86.38 185 ARG A O 1
ATOM 1374 N N . PHE A 1 186 ? -6.540 -7.737 -7.662 1.00 88.44 186 PHE A N 1
ATOM 1375 C CA . PHE A 1 186 ? -6.571 -8.583 -6.471 1.00 88.44 186 PHE A CA 1
ATOM 1376 C C . PHE A 1 186 ? -6.686 -7.750 -5.183 1.00 88.44 186 PHE A C 1
ATOM 1378 O O . PHE A 1 186 ? -7.451 -8.108 -4.292 1.00 88.44 186 PHE A O 1
ATOM 1385 N N . GLY A 1 187 ? -6.009 -6.600 -5.104 1.00 86.06 187 GLY A N 1
ATOM 1386 C CA . GLY A 1 187 ? -6.153 -5.661 -3.988 1.00 86.06 187 GLY A CA 1
ATOM 1387 C C . GLY A 1 187 ? -7.574 -5.109 -3.822 1.00 86.06 187 GLY A C 1
ATOM 1388 O O . GLY A 1 187 ? -8.056 -5.017 -2.692 1.00 86.06 187 GLY A O 1
ATOM 1389 N N . GLY A 1 188 ? -8.253 -4.790 -4.930 1.00 84.56 188 GLY A N 1
ATOM 1390 C CA . GLY A 1 188 ? -9.670 -4.402 -4.936 1.00 84.56 188 GLY A CA 1
ATOM 1391 C C . GLY A 1 188 ? -10.592 -5.547 -4.506 1.00 84.56 188 GLY A C 1
ATOM 1392 O O . GLY A 1 188 ? -11.434 -5.365 -3.629 1.00 84.56 188 GLY A O 1
ATOM 1393 N N . PHE A 1 189 ? -10.359 -6.752 -5.035 1.00 86.31 189 PHE A N 1
ATOM 1394 C CA . PHE A 1 189 ? -11.087 -7.965 -4.650 1.00 86.31 189 PHE A CA 1
ATOM 1395 C C . PHE A 1 189 ? -10.976 -8.270 -3.152 1.00 86.31 189 PHE A C 1
ATOM 1397 O O . PHE A 1 189 ? -11.971 -8.619 -2.530 1.00 86.31 189 PHE A O 1
ATOM 1404 N N . LEU A 1 190 ? -9.794 -8.121 -2.543 1.00 86.31 190 LEU A N 1
ATOM 1405 C CA . LEU A 1 190 ? -9.626 -8.320 -1.099 1.00 86.31 190 LEU A CA 1
ATOM 1406 C C . LEU A 1 190 ? -10.473 -7.342 -0.278 1.00 86.31 190 LEU A C 1
ATOM 1408 O O . LEU A 1 190 ? -11.069 -7.741 0.723 1.00 86.31 190 LEU A O 1
ATOM 1412 N N . THR A 1 191 ? -10.524 -6.074 -0.698 1.00 85.62 191 THR A N 1
ATOM 1413 C CA . THR A 1 191 ? -11.363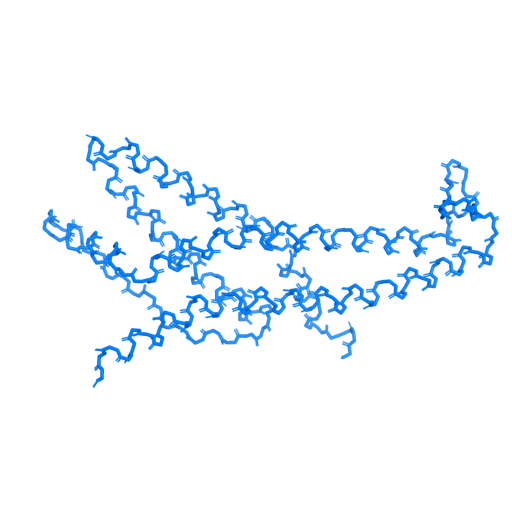 -5.059 -0.054 1.00 85.62 191 THR A CA 1
ATOM 1414 C C . THR A 1 191 ? -12.838 -5.444 -0.157 1.00 85.62 191 THR A C 1
ATOM 1416 O O . THR A 1 191 ? -13.524 -5.461 0.863 1.00 85.62 191 THR A O 1
ATOM 1419 N N . ASP A 1 192 ? -13.317 -5.809 -1.346 1.00 84.19 192 ASP A N 1
ATOM 1420 C CA . ASP A 1 192 ? -14.715 -6.198 -1.563 1.00 84.19 192 ASP A CA 1
ATOM 1421 C C . ASP A 1 192 ? -15.093 -7.499 -0.830 1.00 84.19 192 ASP A C 1
ATOM 1423 O O . ASP A 1 192 ? -16.069 -7.547 -0.083 1.00 84.19 192 ASP A O 1
ATOM 1427 N N . ALA A 1 193 ? -14.275 -8.546 -0.936 1.00 83.44 193 ALA A N 1
ATOM 1428 C CA . ALA A 1 193 ? -14.548 -9.835 -0.307 1.00 83.44 193 ALA A CA 1
ATOM 1429 C C . ALA A 1 193 ? -14.685 -9.722 1.221 1.00 83.44 193 ALA A C 1
ATOM 1431 O O . ALA A 1 193 ? -15.583 -10.327 1.810 1.00 83.44 193 ALA A O 1
ATOM 1432 N N . LEU A 1 194 ? -13.821 -8.929 1.864 1.00 81.81 194 LEU A N 1
ATOM 1433 C CA . LEU A 1 194 ? -13.832 -8.755 3.317 1.00 81.81 194 LEU A CA 1
ATOM 1434 C C . LEU A 1 194 ? -14.916 -7.780 3.788 1.00 81.81 194 LEU A C 1
ATOM 1436 O O . LEU A 1 194 ? -15.501 -7.987 4.851 1.00 81.81 194 LEU A O 1
ATOM 1440 N N . LEU A 1 195 ? -15.193 -6.723 3.021 1.00 77.06 195 LEU A N 1
ATOM 1441 C CA . LEU A 1 195 ? -16.095 -5.651 3.443 1.00 77.06 195 LEU A CA 1
ATOM 1442 C C . LEU A 1 195 ? -17.526 -5.790 2.904 1.00 77.06 195 LEU A C 1
ATOM 1444 O O . LEU A 1 195 ? -18.466 -5.490 3.639 1.00 77.06 195 LEU A O 1
ATOM 1448 N N . GLY A 1 196 ? -17.700 -6.237 1.662 1.00 70.69 196 GLY A N 1
ATOM 1449 C CA . GLY A 1 196 ? -18.993 -6.547 1.039 1.00 70.69 196 GLY A CA 1
ATOM 1450 C C . GLY A 1 196 ? -19.531 -7.923 1.445 1.00 70.69 196 GLY A C 1
ATOM 1451 O O . GLY A 1 196 ? -20.743 -8.128 1.535 1.00 70.69 196 GLY A O 1
ATOM 1452 N N . GLY A 1 197 ? -18.649 -8.872 1.784 1.00 65.94 197 GLY A N 1
ATOM 1453 C CA . GLY A 1 197 ? -19.036 -10.150 2.392 1.00 65.94 197 GLY A CA 1
ATOM 1454 C C . GLY A 1 197 ? -19.790 -9.968 3.713 1.00 65.94 197 GLY A C 1
ATOM 1455 O O . GLY A 1 197 ? -20.860 -10.544 3.883 1.00 65.94 197 GLY A O 1
ATOM 1456 N N . ALA A 1 198 ? -19.285 -9.105 4.602 1.00 60.56 198 ALA A N 1
ATOM 1457 C CA . ALA A 1 198 ? -19.903 -8.814 5.899 1.00 60.56 198 ALA A CA 1
ATOM 1458 C C . ALA A 1 198 ? -21.288 -8.142 5.787 1.00 60.56 198 ALA A C 1
ATOM 1460 O O . ALA A 1 198 ? -22.159 -8.388 6.620 1.00 60.56 198 ALA A O 1
ATOM 1461 N N . ALA A 1 199 ? -21.509 -7.314 4.759 1.00 59.62 199 ALA A N 1
ATOM 1462 C CA . ALA A 1 199 ? -22.798 -6.660 4.523 1.00 59.62 199 ALA A CA 1
ATOM 1463 C C . ALA A 1 199 ? -23.884 -7.663 4.089 1.00 59.62 199 ALA A C 1
ATOM 1465 O O . ALA A 1 199 ? -25.022 -7.586 4.553 1.00 59.62 199 ALA A O 1
ATOM 1466 N N . ARG A 1 200 ? -23.522 -8.649 3.256 1.00 63.91 200 ARG A N 1
ATOM 1467 C CA . ARG A 1 200 ? -24.443 -9.700 2.788 1.00 63.91 200 ARG A CA 1
ATOM 1468 C C . ARG A 1 200 ? -24.873 -10.654 3.899 1.00 63.91 200 ARG A C 1
ATOM 1470 O O . ARG A 1 200 ? -26.031 -11.057 3.930 1.00 63.91 200 ARG A O 1
ATOM 1477 N N . THR A 1 201 ? -23.976 -10.998 4.823 1.00 58.94 201 THR A N 1
ATOM 1478 C CA . THR A 1 201 ? -24.329 -11.814 5.996 1.00 58.94 201 THR A CA 1
ATOM 1479 C C . THR A 1 201 ? -25.204 -11.061 6.992 1.00 58.94 201 THR A C 1
ATOM 1481 O O . THR A 1 201 ? -26.075 -11.679 7.593 1.00 58.94 201 THR A O 1
ATOM 1484 N N . ALA A 1 202 ? -25.009 -9.749 7.157 1.00 55.97 202 ALA A N 1
ATOM 1485 C CA . ALA A 1 202 ? -25.853 -8.934 8.030 1.00 55.97 202 ALA A CA 1
ATOM 1486 C C . ALA A 1 202 ? -27.285 -8.789 7.478 1.00 55.97 202 ALA A C 1
ATOM 1488 O O . ALA A 1 202 ? -28.239 -9.014 8.211 1.00 55.97 202 ALA A O 1
ATOM 1489 N N . GLY A 1 203 ? -27.445 -8.505 6.179 1.00 54.41 203 GLY A N 1
ATOM 1490 C CA . GLY A 1 203 ? -28.770 -8.354 5.557 1.00 54.41 203 GLY A CA 1
ATOM 1491 C C . GLY A 1 203 ? -29.579 -9.652 5.427 1.00 54.41 203 GLY A C 1
ATOM 1492 O O . GLY A 1 203 ? -30.797 -9.599 5.321 1.00 54.41 203 GLY A O 1
ATOM 1493 N N . GLY A 1 204 ? -28.925 -10.818 5.450 1.00 50.75 204 GLY A N 1
ATOM 1494 C CA . GLY A 1 204 ? -29.598 -12.123 5.435 1.00 50.75 204 GLY A CA 1
ATOM 1495 C C . GLY A 1 204 ? -30.042 -12.633 6.810 1.00 50.75 204 GLY A C 1
ATOM 1496 O O . GLY A 1 204 ? -30.747 -13.633 6.868 1.00 50.75 204 GLY A O 1
ATOM 1497 N N . ALA A 1 205 ? -29.617 -11.992 7.905 1.00 50.78 205 ALA A N 1
ATOM 1498 C CA . ALA A 1 205 ? -30.032 -12.349 9.264 1.00 50.78 205 ALA A CA 1
ATOM 1499 C C . ALA A 1 205 ? -31.313 -11.617 9.718 1.00 50.78 205 ALA A C 1
ATOM 1501 O O . ALA A 1 205 ? -31.940 -12.050 10.682 1.00 50.78 205 ALA A O 1
ATOM 1502 N N . ASP A 1 206 ? -31.697 -10.549 9.011 1.00 47.72 206 ASP A N 1
ATOM 1503 C CA . ASP A 1 206 ? -32.903 -9.743 9.258 1.00 47.72 206 ASP A CA 1
ATOM 1504 C C . ASP A 1 206 ? -34.088 -10.116 8.328 1.00 47.72 206 ASP A C 1
ATOM 1506 O O . ASP A 1 206 ? -35.098 -9.408 8.303 1.00 47.72 206 ASP A O 1
ATOM 1510 N N . ALA A 1 207 ? -33.978 -11.214 7.563 1.00 43.31 207 ALA A N 1
ATOM 1511 C CA . ALA A 1 207 ? -34.995 -11.735 6.636 1.00 43.31 207 ALA A CA 1
ATOM 1512 C C . ALA A 1 207 ? -35.500 -13.121 7.066 1.00 43.31 207 ALA A C 1
ATOM 1514 O O . ALA A 1 207 ? -36.717 -13.374 6.902 1.00 43.31 207 ALA A O 1
#

Secondary structure (DSSP, 8-state):
-TT-HHHHHHHHHHHHHHHHHHHHHHHHHHHHHHHHHGGGGSTHHHHHHHHHHHHHHHHHHHHHHHHHHH---------------SSHHHHHHHHHHHHH-HHHHHHHHHHHHHHHHHHHHHHHHHHHHHHHHHHHHHHHHTT-TT---EETTEE--SHHHHHHHHHHHHHHHHHHHHHHHHHHHHHHHHHHHHHHHHHHHHHTT--

Mean predicted aligned error: 7.85 Å

Sequence (207 aa):
MPFDGQTYRNLAYLLLAFPLGIAYFTVVTTGLSTGIGLLVTFAGVPVVLLTLLVTLGIGSFERRLADWLLDVEVDAAPAEVDLAFGSVEEALGTTKRILTAPTTWTGLVLVGLKFVYGVVAFTALVTAFTLSATLISMPVFYDAPGVTYTLGPYVVDTLREAVAGAGLGVLLALVSLHVLNGVARFGGFLTDALLGGAARTAGGADA

Radius of gyration: 23.59 Å; Cα contacts (8 Å, |Δi|>4): 229; chains: 1; bounding box: 68×25×66 Å

pLDDT: mean 83.79, std 12.22, range [40.53, 96.31]

Solvent-accessible surface area (backbone atoms only — not comparable to full-atom values): 10869 Å² total; per-residue (Å²): 114,93,85,40,74,58,53,59,30,26,51,52,47,30,62,46,31,29,63,50,14,50,50,48,38,51,51,41,53,50,31,42,53,52,9,59,69,29,44,87,72,60,64,6,53,63,39,33,52,52,29,50,52,51,35,51,49,48,50,56,49,52,42,53,50,26,31,76,37,64,73,42,85,58,76,48,80,80,84,81,72,84,85,55,70,89,41,72,69,41,38,52,49,49,49,49,52,52,73,71,34,66,61,50,55,36,26,53,52,44,33,56,50,39,26,56,48,8,51,53,43,35,49,51,49,52,51,46,49,50,54,20,52,58,24,49,43,24,66,80,41,44,86,39,88,96,48,82,54,69,64,86,94,45,71,42,81,44,69,70,51,16,46,51,39,18,52,51,12,51,52,48,39,58,52,41,52,55,52,50,51,50,51,35,51,50,56,41,47,53,53,34,57,46,50,31,46,49,45,55,58,55,62,63,72,80,110